Protein AF-A0A0F8YS61-F1 (afdb_monomer)

pLDDT: mean 87.72, std 13.16, range [40.72, 97.75]

Foldseek 3Di:
DDDDPDDPDDPPPQDDADDPVLVVLLVVLLVFLLSCQARFLLLLQVVPWDQDPVRDTDRDGQDPVLNVVRVVVVVDVDDDDDDDPPNCCCVSPVQSVVVSVVSNFDFPAEAFEEREDQAQVVQLVSQLVNVSSLVSTPQNSVKDAPCPPRSSWGWIFGDRPVDDTYTYIYHGGYPVVVVVVDDGD

Organism: NCBI:txid412755

Radius of gyration: 18.71 Å; Cα contacts (8 Å, |Δi|>4): 274; chains: 1; bounding box: 42×65×48 Å

Mean predicted aligned error: 6.89 Å

InterPro domains:
  IPR027417 P-loop containing nucleoside triphosphate hydrolase [G3DSA:3.40.50.300] (2-184)

Nearest PDB structures (foldseek):
  1wrb-assembly3_A  TM=5.907E-01  e=2.339E+00  Dugesia japonica
  5dtu-assembly1_A  TM=4.808E-01  e=2.339E+00  Thermochaetoides thermophila DSM 1495
  6n8t-assembly1_D  TM=5.259E-01  e=7.766E+00  Saccharomyces cerevisiae S288C
  5vy9-assembly1_D  TM=5.259E-01  e=7.766E+00  Saccharomyces cerevisiae S288C

Secondary structure (DSSP, 8-state):
-------------PPPPPPHHHHHHHHHHHH-HHHHHHHTGGGGGTT-EEE-TTS-EEE----HHHHHHHHHHHH-SS------TTS-HIIIIIIIHHHHHHHTPPTT-EEEEEEEESSHHHHHHHHHHHHHHHHH-GGGTT-EES-TT-TTEEEEEE--SSS--EEEEEEEEEGGGGGGT----

Sequence (185 aa):
MSSQTASSLSVEKKPAPFTAEEWLHLTLGKAYFWYFLDNVFVRSFDGERYRNNEGEWVPFEFSAVHREWALIAQVNPRFCIQASRSHLKTTVIGQGFPFWLMAGVKDGEYLDGLYLAYNGALAKERVADLKRYILGNSYCRFWKDLKPTAESIIDFLVDWGDGPVGRVVLKGAGIKAANRGRHPK

Structure (mmCIF, N/CA/C/O backbone):
data_AF-A0A0F8YS61-F1
#
_entry.id   AF-A0A0F8YS61-F1
#
loop_
_atom_site.group_PDB
_atom_site.id
_atom_site.type_symbol
_atom_site.label_atom_id
_atom_site.label_alt_id
_atom_site.label_comp_id
_atom_site.label_asym_id
_atom_site.label_entity_id
_atom_site.label_seq_id
_atom_site.pdbx_PDB_ins_code
_atom_site.Cartn_x
_atom_site.Cartn_y
_atom_site.Cartn_z
_atom_site.occupancy
_atom_site.B_iso_or_equiv
_atom_site.auth_seq_id
_atom_site.auth_comp_id
_atom_site.auth_asym_id
_atom_site.auth_atom_id
_atom_site.pdbx_PDB_model_num
ATOM 1 N N . MET A 1 1 ? -21.440 47.815 18.062 1.00 42.38 1 MET A N 1
ATOM 2 C CA . MET A 1 1 ? -22.021 47.320 16.798 1.00 42.38 1 MET A CA 1
ATOM 3 C C . MET A 1 1 ? -21.232 46.097 16.379 1.00 42.38 1 MET A C 1
ATOM 5 O O . MET A 1 1 ? -20.086 46.218 15.973 1.00 42.38 1 MET A O 1
ATOM 9 N N . SER A 1 2 ? -21.816 44.928 16.624 1.00 40.72 2 SER A N 1
ATOM 10 C CA . SER A 1 2 ? -21.240 43.615 16.346 1.00 40.72 2 SER A CA 1
ATOM 11 C C . SER A 1 2 ? -21.355 43.308 14.856 1.00 40.72 2 SER A C 1
ATOM 13 O O . SER A 1 2 ? -22.457 43.351 14.319 1.00 40.72 2 SER A O 1
ATOM 15 N N . SER A 1 3 ? -20.246 42.967 14.205 1.00 42.03 3 SER A N 1
ATOM 16 C CA . SER A 1 3 ? -20.254 42.343 12.882 1.00 42.03 3 SER A CA 1
ATOM 17 C C . SER A 1 3 ? -19.721 40.928 13.040 1.00 42.03 3 SER A C 1
ATOM 19 O O . SER A 1 3 ? -18.520 40.717 13.185 1.00 42.03 3 SER A O 1
ATOM 21 N N . GLN A 1 4 ? -20.646 39.972 13.077 1.00 43.75 4 GLN A N 1
ATOM 22 C CA . GLN A 1 4 ? -20.365 38.547 12.985 1.00 43.75 4 GLN A CA 1
ATOM 23 C C . GLN A 1 4 ? -19.903 38.236 11.559 1.00 43.75 4 GLN A C 1
ATOM 25 O O . GLN A 1 4 ? -20.688 38.305 10.617 1.00 43.75 4 GLN A O 1
ATOM 30 N N . THR A 1 5 ? -18.636 37.874 11.393 1.00 44.22 5 THR A N 1
ATOM 31 C CA . THR A 1 5 ? -18.159 37.213 10.177 1.00 44.22 5 THR A CA 1
ATOM 32 C C . THR A 1 5 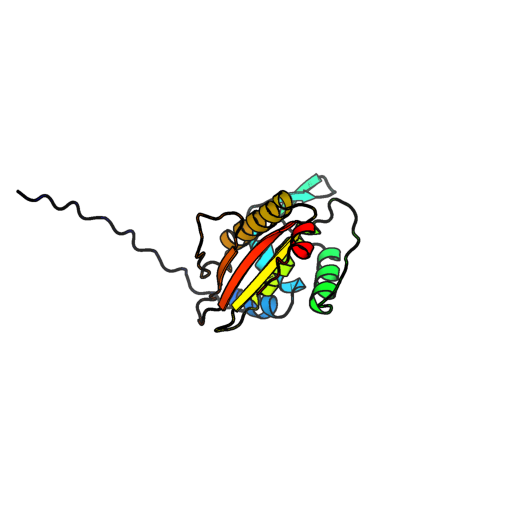? -18.531 35.740 10.292 1.00 44.22 5 THR A C 1
ATOM 34 O O . THR A 1 5 ? -17.895 34.975 11.018 1.00 44.22 5 THR A O 1
ATOM 37 N N . ALA A 1 6 ? -19.618 35.353 9.627 1.00 45.19 6 ALA A N 1
ATOM 38 C CA . ALA A 1 6 ? -20.018 33.962 9.498 1.00 45.19 6 ALA A CA 1
ATOM 39 C C . ALA A 1 6 ? -18.911 33.181 8.770 1.00 45.19 6 ALA A C 1
ATOM 41 O O . ALA A 1 6 ? -18.604 33.436 7.607 1.00 45.19 6 ALA A O 1
ATOM 42 N N . SER A 1 7 ? -18.294 32.248 9.492 1.00 44.62 7 SER A N 1
ATOM 43 C CA . SER A 1 7 ? -17.360 31.264 8.959 1.00 44.62 7 SER A CA 1
ATOM 44 C C . SER A 1 7 ? -18.117 30.337 8.006 1.00 44.62 7 SER A C 1
ATOM 46 O O . SER A 1 7 ? -19.017 29.607 8.419 1.00 44.62 7 SER A O 1
ATOM 48 N N . SER A 1 8 ? -17.778 30.383 6.718 1.00 43.72 8 SER A N 1
ATOM 49 C CA . SER A 1 8 ? -18.251 29.422 5.726 1.00 43.72 8 SER A CA 1
ATOM 50 C C . SER A 1 8 ? -17.586 28.071 5.991 1.00 43.72 8 SER A C 1
ATOM 52 O O . SER A 1 8 ? -16.507 27.783 5.475 1.00 43.72 8 SER A O 1
ATOM 54 N N . LEU A 1 9 ? -18.222 27.251 6.825 1.00 45.06 9 LEU A N 1
ATOM 55 C CA . LEU A 1 9 ? -17.927 25.827 6.933 1.00 45.06 9 LEU A CA 1
ATOM 56 C C . LEU A 1 9 ? -18.212 25.185 5.571 1.00 45.06 9 LEU A C 1
ATOM 58 O O . LEU A 1 9 ? -19.365 25.006 5.181 1.00 45.06 9 LEU A O 1
ATOM 62 N N . SER A 1 10 ? -17.153 24.872 4.826 1.00 45.69 10 SER A N 1
ATOM 63 C CA . SER A 1 10 ? -17.231 24.010 3.652 1.00 45.69 10 SER A CA 1
ATOM 64 C C . SER A 1 10 ? -17.832 22.677 4.089 1.00 45.69 10 SER A C 1
ATOM 66 O O . SER A 1 10 ? -17.220 21.952 4.872 1.00 45.69 10 SER A O 1
ATOM 68 N N . VAL A 1 11 ? -19.042 22.373 3.623 1.00 48.88 11 VAL A N 1
ATOM 69 C CA . VAL A 1 11 ? -19.676 21.073 3.844 1.00 48.88 11 VAL A CA 1
ATOM 70 C C . VAL A 1 11 ? -18.779 20.022 3.196 1.00 48.88 11 VAL A C 1
ATOM 72 O O . VAL A 1 11 ? -18.696 19.939 1.971 1.00 48.88 11 VAL A O 1
ATOM 75 N N . GLU A 1 12 ? -18.059 19.266 4.020 1.00 56.44 12 GLU A N 1
ATOM 76 C CA . GLU A 1 12 ? -17.203 18.171 3.579 1.00 56.44 12 GLU A CA 1
ATOM 77 C C . GLU A 1 12 ? -18.105 17.123 2.911 1.00 56.44 12 GLU A C 1
ATOM 79 O O . GLU A 1 12 ? -18.910 16.443 3.556 1.00 56.44 12 GLU A O 1
ATOM 84 N N . LYS A 1 13 ? -18.072 17.079 1.576 1.00 71.69 13 LYS A N 1
ATOM 85 C CA . LYS A 1 13 ? -18.921 16.191 0.783 1.00 71.69 13 LYS A CA 1
ATOM 86 C C . LYS A 1 13 ? -18.471 14.760 1.058 1.00 71.69 13 LYS A C 1
ATOM 88 O O . LYS A 1 13 ? -17.375 14.378 0.658 1.00 71.69 13 LYS A O 1
ATOM 93 N N . LYS A 1 14 ? -19.310 13.981 1.750 1.00 80.12 14 LYS A N 1
ATOM 94 C CA . LYS A 1 14 ? -19.030 12.564 2.013 1.00 80.12 14 LYS A CA 1
ATOM 95 C C . LYS A 1 14 ? -18.693 11.839 0.698 1.00 80.12 14 LYS A C 1
ATOM 97 O O . LYS A 1 14 ? -19.355 12.117 -0.310 1.00 80.12 14 LYS A O 1
ATOM 102 N N . PRO A 1 15 ? -17.702 10.928 0.692 1.00 87.50 15 PRO A N 1
ATOM 103 C CA . PRO A 1 15 ? -17.361 10.164 -0.501 1.00 87.50 15 PRO A CA 1
ATOM 104 C C . PRO A 1 15 ? -18.568 9.368 -1.007 1.00 87.50 15 PRO A C 1
ATOM 106 O O . PRO A 1 15 ? -19.413 8.933 -0.220 1.00 87.50 15 PRO A O 1
ATOM 109 N N . ALA A 1 16 ? -18.651 9.169 -2.323 1.00 90.94 16 ALA A N 1
ATOM 110 C CA . ALA A 1 16 ? -19.687 8.323 -2.903 1.00 90.94 16 ALA A CA 1
ATOM 111 C C . ALA A 1 16 ? -19.496 6.857 -2.453 1.00 90.94 16 ALA A C 1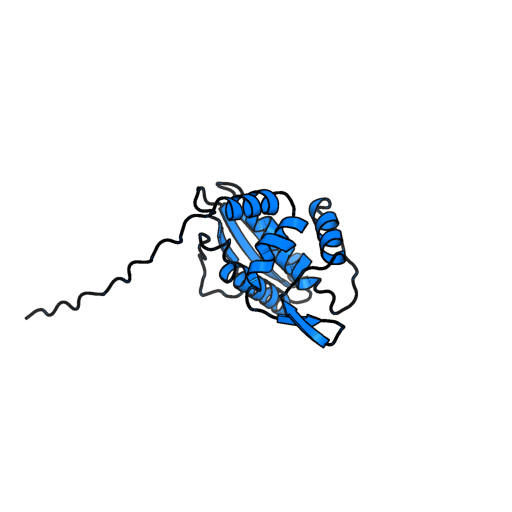
ATOM 113 O O . ALA A 1 16 ? -18.347 6.395 -2.402 1.00 90.94 16 ALA A O 1
ATOM 114 N N . PRO A 1 17 ? -20.585 6.118 -2.160 1.00 92.12 17 PRO A N 1
ATOM 115 C CA . PRO A 1 17 ? -20.523 4.684 -1.873 1.00 92.12 17 PRO A CA 1
ATOM 116 C C . PRO A 1 17 ? -19.797 3.896 -2.968 1.00 92.12 17 PRO A C 1
ATOM 118 O O . PRO A 1 17 ? -19.713 4.352 -4.110 1.00 92.12 17 PRO A O 1
ATOM 121 N N . PHE A 1 18 ? -19.273 2.717 -2.630 1.00 94.12 18 PHE A N 1
ATOM 122 C CA . PHE A 1 18 ? -18.713 1.803 -3.627 1.00 94.12 18 PHE A CA 1
ATOM 123 C C . PHE A 1 18 ? -19.795 1.230 -4.545 1.00 94.12 18 PHE A C 1
ATOM 125 O O . PHE A 1 18 ? -20.884 0.866 -4.092 1.00 94.12 18 PHE A O 1
ATOM 132 N N . THR A 1 19 ? -19.491 1.143 -5.840 1.00 95.75 19 THR A N 1
ATOM 133 C CA . THR A 1 19 ? -20.297 0.392 -6.808 1.00 95.75 19 THR A CA 1
ATOM 134 C C . THR A 1 19 ? -20.168 -1.114 -6.557 1.00 95.75 19 THR A C 1
ATOM 136 O O . THR A 1 19 ? -19.279 -1.571 -5.839 1.00 95.75 19 THR A O 1
ATOM 139 N N . ALA A 1 20 ? -21.045 -1.918 -7.165 1.00 95.62 20 ALA A N 1
ATOM 140 C CA . ALA A 1 20 ? -20.956 -3.378 -7.069 1.00 95.62 20 ALA A CA 1
ATOM 141 C C . ALA A 1 20 ? -19.635 -3.930 -7.643 1.00 95.62 20 ALA A C 1
ATOM 143 O O . ALA A 1 20 ? -19.070 -4.877 -7.100 1.00 95.62 20 ALA A O 1
ATOM 144 N N . GLU A 1 21 ? -19.132 -3.320 -8.717 1.00 95.94 21 GLU A N 1
ATOM 145 C CA . GLU A 1 21 ? -17.843 -3.671 -9.319 1.00 95.94 21 GLU A CA 1
ATOM 146 C C . GLU A 1 21 ? -16.680 -3.316 -8.387 1.00 95.94 21 GLU A C 1
ATOM 148 O O . GLU A 1 21 ? -15.802 -4.142 -8.142 1.00 95.94 21 GLU A O 1
ATOM 153 N N . GLU A 1 22 ? -16.706 -2.125 -7.784 1.00 96.12 22 GLU A N 1
ATOM 154 C CA . GLU A 1 22 ? -15.691 -1.732 -6.807 1.00 96.12 22 GLU A CA 1
ATOM 155 C C . GLU A 1 22 ? -15.686 -2.679 -5.600 1.00 96.12 22 GLU A C 1
ATOM 157 O O . GLU A 1 22 ? -14.621 -3.115 -5.165 1.00 96.12 22 GLU A O 1
ATOM 162 N N . TRP A 1 23 ? -16.863 -3.069 -5.104 1.00 94.88 23 TRP A N 1
ATOM 163 C CA . TRP A 1 23 ? -16.980 -4.062 -4.037 1.00 94.88 23 TRP A CA 1
ATOM 164 C C . TRP A 1 23 ? -16.370 -5.409 -4.417 1.00 94.88 23 TRP A C 1
ATOM 166 O O . TRP A 1 23 ? -15.624 -5.977 -3.621 1.00 94.88 23 TRP A O 1
ATOM 176 N N . LEU A 1 24 ? -16.620 -5.900 -5.634 1.00 95.69 24 LEU A N 1
ATOM 177 C CA . LEU A 1 24 ? -15.995 -7.127 -6.126 1.00 95.69 24 LEU A CA 1
ATOM 178 C C . LEU A 1 24 ? -14.465 -7.023 -6.083 1.00 95.69 24 LEU A C 1
ATOM 180 O O . LEU A 1 24 ? -13.795 -7.942 -5.602 1.00 95.69 24 LEU A O 1
ATOM 184 N N . HIS A 1 25 ? -13.910 -5.896 -6.540 1.00 96.50 25 HIS A N 1
ATOM 185 C CA . HIS A 1 25 ? -12.467 -5.688 -6.517 1.00 96.50 25 HIS A CA 1
ATOM 186 C C . HIS A 1 25 ? -11.897 -5.619 -5.104 1.00 96.50 2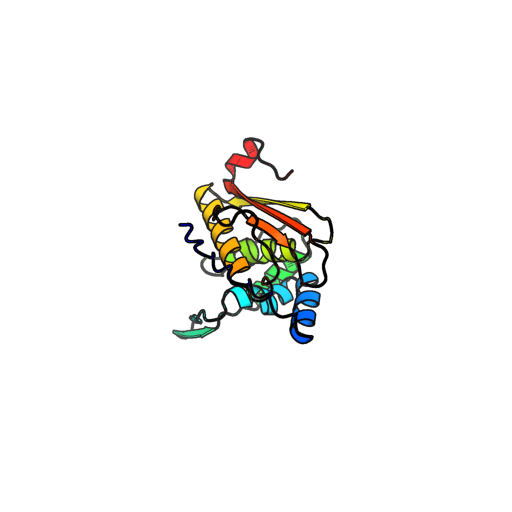5 HIS A C 1
ATOM 188 O O . HIS A 1 25 ? -10.838 -6.193 -4.853 1.00 96.50 25 HIS A O 1
ATOM 194 N N . LEU A 1 26 ? -12.599 -4.971 -4.175 1.00 93.50 26 LEU A N 1
ATOM 195 C CA . LEU A 1 26 ? -12.201 -4.909 -2.773 1.00 93.50 26 LEU A CA 1
ATOM 196 C C . LEU A 1 26 ? -12.229 -6.284 -2.111 1.00 93.50 26 LEU A C 1
ATOM 198 O O . LEU A 1 26 ? -11.269 -6.658 -1.439 1.00 93.50 26 LEU A O 1
ATOM 202 N N . THR A 1 27 ? -13.293 -7.058 -2.313 1.00 93.62 27 THR A N 1
ATOM 203 C CA . THR A 1 27 ? -13.431 -8.395 -1.728 1.00 93.62 27 THR A CA 1
ATOM 204 C C . THR A 1 27 ? -12.345 -9.338 -2.242 1.00 93.62 27 THR A C 1
ATOM 206 O O . THR A 1 27 ? -11.655 -9.974 -1.444 1.00 93.62 27 THR A O 1
ATOM 209 N N . LEU A 1 28 ? -12.140 -9.398 -3.561 1.00 96.75 28 LEU A N 1
ATOM 210 C CA . LEU A 1 28 ? -11.100 -10.244 -4.150 1.00 96.75 28 LEU A CA 1
ATOM 211 C C . LEU A 1 28 ? -9.693 -9.729 -3.838 1.00 96.75 28 LEU A C 1
ATOM 213 O O . LEU A 1 28 ? -8.810 -10.527 -3.532 1.00 96.75 28 LEU A O 1
ATOM 217 N N . GLY A 1 29 ? -9.484 -8.412 -3.848 1.00 96.25 29 GLY A N 1
ATOM 218 C CA . GLY A 1 29 ? -8.208 -7.790 -3.507 1.00 96.25 29 GLY A CA 1
ATOM 219 C C . GLY A 1 29 ? -7.791 -8.079 -2.066 1.00 96.25 29 GLY A C 1
ATOM 220 O O . GLY A 1 29 ? -6.641 -8.419 -1.817 1.00 96.25 29 GLY A O 1
ATOM 221 N N . LYS A 1 30 ? -8.720 -8.051 -1.107 1.00 93.31 30 LYS A N 1
ATOM 222 C CA . LYS A 1 30 ? -8.428 -8.441 0.284 1.00 93.31 30 LYS A CA 1
ATOM 223 C C . LYS A 1 30 ? -8.023 -9.915 0.411 1.00 93.31 30 LYS A C 1
ATOM 225 O O . LYS A 1 30 ? -7.192 -10.241 1.251 1.00 93.31 30 LYS A O 1
ATOM 230 N N . ALA A 1 31 ? -8.572 -10.800 -0.423 1.00 94.62 31 ALA A N 1
ATOM 231 C CA . ALA A 1 31 ? -8.277 -12.235 -0.382 1.00 94.62 31 ALA A CA 1
ATOM 232 C C . ALA A 1 31 ? -6.997 -12.630 -1.145 1.00 94.62 31 ALA A C 1
ATOM 234 O O . ALA A 1 31 ? -6.300 -13.569 -0.751 1.00 94.62 31 ALA A O 1
ATOM 235 N N . TYR A 1 32 ? -6.685 -11.931 -2.237 1.00 97.12 32 TYR A N 1
ATOM 236 C CA . TYR A 1 32 ? -5.623 -12.306 -3.166 1.00 97.12 32 TYR A CA 1
ATOM 237 C C . TYR A 1 32 ? -4.710 -11.125 -3.480 1.00 97.12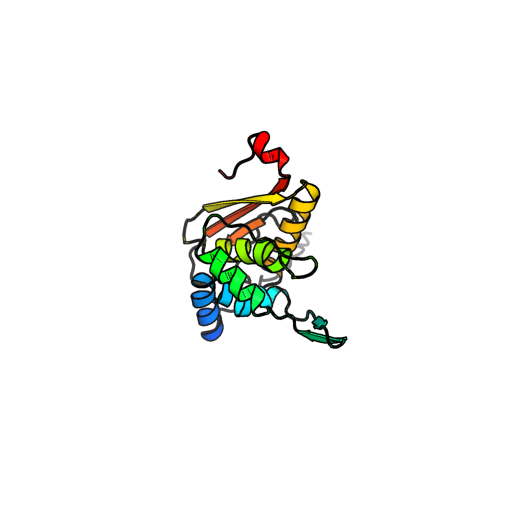 32 TYR A C 1
ATOM 239 O O . TYR A 1 32 ? -5.110 -10.165 -4.138 1.00 97.12 32 TYR A O 1
ATOM 247 N N . PHE A 1 33 ? -3.446 -11.228 -3.078 1.00 97.19 33 PHE A N 1
ATOM 248 C CA . PHE A 1 33 ? -2.479 -10.151 -3.240 1.00 97.19 33 PHE A CA 1
ATOM 249 C C . PHE A 1 33 ? -2.204 -9.828 -4.715 1.00 97.19 33 PHE A C 1
ATOM 251 O O . PHE A 1 33 ? -2.154 -8.662 -5.095 1.00 97.19 33 PHE A O 1
ATOM 258 N N . TRP A 1 34 ? -2.096 -10.836 -5.584 1.00 96.69 34 TRP A N 1
ATOM 259 C CA . TRP A 1 34 ? -1.920 -10.597 -7.023 1.00 96.69 34 TRP A CA 1
ATOM 260 C C . TRP A 1 34 ? -3.107 -9.822 -7.621 1.00 96.69 34 TRP A C 1
ATOM 262 O O . TRP A 1 34 ? -2.912 -8.918 -8.427 1.00 96.69 34 TRP A O 1
ATOM 272 N N . TYR A 1 35 ? -4.332 -10.129 -7.178 1.00 97.44 35 TYR A N 1
ATOM 273 C CA . TYR A 1 35 ? -5.540 -9.452 -7.642 1.00 97.44 35 TYR A CA 1
ATOM 274 C C . TYR A 1 35 ? -5.587 -8.014 -7.124 1.00 97.44 35 TYR A C 1
ATOM 276 O O . TYR A 1 35 ? -5.963 -7.099 -7.858 1.00 97.44 35 TYR A O 1
ATOM 284 N N . PHE A 1 36 ? -5.171 -7.809 -5.870 1.00 97.75 36 PHE A N 1
ATOM 285 C CA . PHE A 1 36 ? -5.017 -6.486 -5.277 1.00 97.75 36 PHE A CA 1
ATOM 286 C C . PHE A 1 36 ? -4.066 -5.616 -6.091 1.00 97.75 36 PHE A C 1
ATOM 288 O O . PHE A 1 36 ? -4.412 -4.472 -6.369 1.00 97.75 36 PHE A O 1
ATOM 295 N N . LEU A 1 37 ? -2.909 -6.143 -6.505 1.00 97.12 37 LEU A N 1
ATOM 296 C CA . LEU A 1 37 ? -1.973 -5.404 -7.352 1.00 97.12 37 LEU A CA 1
ATOM 297 C C . LEU A 1 37 ? -2.654 -4.934 -8.642 1.00 97.12 37 LEU A C 1
ATOM 299 O O . LEU A 1 37 ? -2.667 -3.738 -8.922 1.00 97.12 37 LEU A O 1
ATOM 303 N N . ASP A 1 38 ? -3.282 -5.860 -9.363 1.00 95.75 38 ASP A N 1
ATOM 304 C CA . ASP A 1 38 ? -3.820 -5.613 -10.703 1.00 95.75 38 ASP A CA 1
ATOM 305 C C . ASP A 1 38 ? -5.085 -4.748 -10.731 1.00 95.75 38 ASP A C 1
ATOM 307 O O . ASP A 1 38 ? -5.379 -4.145 -11.757 1.00 95.75 38 ASP A O 1
ATOM 311 N N . ASN A 1 39 ? -5.852 -4.692 -9.638 1.00 96.31 39 ASN A N 1
ATOM 312 C CA . ASN A 1 39 ? -7.171 -4.049 -9.647 1.00 96.31 39 ASN A CA 1
ATOM 313 C C . ASN A 1 39 ? -7.319 -2.912 -8.640 1.00 96.31 39 ASN A C 1
ATOM 315 O O . ASN A 1 39 ? -8.070 -1.974 -8.903 1.00 96.31 39 ASN A O 1
ATOM 319 N N . VAL A 1 40 ? -6.628 -2.993 -7.500 1.00 96.62 40 VAL A N 1
ATOM 320 C CA . VAL A 1 40 ? -6.749 -2.024 -6.404 1.00 96.62 40 VAL A CA 1
ATOM 321 C C . VAL A 1 40 ? -5.518 -1.131 -6.363 1.00 96.62 40 VAL A C 1
ATOM 323 O O . VAL A 1 40 ? -5.634 0.071 -6.577 1.00 96.62 40 VAL A O 1
ATOM 326 N N . PHE A 1 41 ? -4.325 -1.689 -6.153 1.00 97.06 41 PHE A N 1
ATOM 327 C CA . PHE A 1 41 ? -3.095 -0.908 -6.017 1.00 97.06 41 PHE A CA 1
ATOM 328 C C . PHE A 1 41 ? -2.722 -0.160 -7.297 1.00 97.06 41 PHE A C 1
ATOM 330 O O . PHE A 1 41 ? -2.240 0.964 -7.210 1.00 97.06 41 PHE A O 1
ATOM 337 N N . VAL A 1 42 ? -3.000 -0.731 -8.475 1.00 95.56 42 VAL A N 1
ATOM 338 C CA . VAL A 1 42 ? -2.771 -0.052 -9.761 1.00 95.56 42 VAL A CA 1
ATOM 339 C C . VAL A 1 42 ? -3.462 1.318 -9.835 1.00 95.56 42 VAL A C 1
ATOM 341 O O . VAL A 1 42 ? -2.930 2.235 -10.451 1.00 95.56 42 VAL A O 1
ATOM 344 N N . ARG A 1 43 ? -4.589 1.508 -9.129 1.00 95.94 43 ARG A N 1
ATOM 345 C CA . ARG A 1 43 ? -5.314 2.791 -9.089 1.00 95.94 43 ARG A CA 1
ATOM 346 C C . ARG A 1 43 ? -4.548 3.909 -8.395 1.00 95.94 43 ARG A C 1
ATOM 348 O O . ARG A 1 43 ? -4.837 5.075 -8.625 1.00 95.94 43 ARG A O 1
ATOM 355 N N . SER A 1 44 ? -3.532 3.582 -7.596 1.00 96.00 44 SER A N 1
ATOM 356 C CA . SER A 1 44 ? -2.594 4.576 -7.060 1.00 96.00 44 SER A CA 1
ATOM 357 C C . SER A 1 44 ? -1.746 5.250 -8.147 1.00 96.00 44 SER A C 1
ATOM 359 O O . SER A 1 44 ? -1.088 6.243 -7.851 1.00 96.00 44 SER A O 1
ATOM 361 N N . PHE A 1 45 ? -1.754 4.711 -9.370 1.00 94.19 45 PHE A N 1
ATOM 362 C CA . PHE A 1 45 ? -1.010 5.191 -10.533 1.00 94.19 45 PHE A CA 1
ATOM 363 C C . PHE A 1 45 ? -1.951 5.652 -11.661 1.00 94.19 45 PHE A C 1
ATOM 365 O O . PHE A 1 45 ? -1.512 5.812 -12.800 1.00 94.19 45 PHE A O 1
ATOM 372 N N . ASP A 1 46 ? -3.248 5.847 -11.386 1.00 92.12 46 ASP A N 1
ATOM 373 C CA . ASP A 1 46 ? -4.201 6.324 -12.393 1.00 92.12 46 ASP A CA 1
ATOM 374 C C . ASP A 1 46 ? -3.730 7.676 -12.969 1.00 92.12 46 ASP A C 1
ATOM 376 O O . ASP A 1 46 ? -3.471 8.639 -12.248 1.00 92.12 46 ASP A O 1
ATOM 380 N N . GLY A 1 47 ? -3.603 7.744 -14.297 1.00 87.62 47 GLY A N 1
ATOM 381 C CA . GLY A 1 47 ? -3.070 8.913 -15.008 1.00 87.62 47 GLY A CA 1
ATOM 382 C C . GLY A 1 47 ? -1.543 8.937 -15.153 1.00 87.62 47 GLY A C 1
ATOM 383 O O . GLY A 1 47 ? -1.029 9.728 -15.947 1.00 87.62 47 GLY A O 1
ATOM 384 N N . GLU A 1 48 ? -0.813 8.051 -14.472 1.00 88.62 48 GLU A N 1
ATOM 385 C CA . GLU A 1 48 ? 0.615 7.850 -14.709 1.00 88.62 48 GLU A CA 1
ATOM 386 C C . GLU A 1 48 ? 0.849 6.972 -15.949 1.00 88.62 48 GLU A C 1
ATOM 388 O O . GLU A 1 48 ? 0.104 6.035 -16.253 1.00 88.62 48 GLU A O 1
ATOM 393 N N . ARG A 1 49 ? 1.913 7.283 -16.694 1.00 87.19 49 ARG A N 1
ATOM 394 C CA . ARG A 1 49 ? 2.372 6.505 -17.852 1.00 87.19 49 ARG A CA 1
ATOM 395 C C . ARG A 1 49 ? 3.856 6.225 -17.703 1.00 87.19 49 ARG A C 1
ATOM 397 O O . ARG A 1 49 ? 4.597 7.077 -17.212 1.00 87.19 49 ARG A O 1
ATOM 404 N N . TYR A 1 50 ? 4.306 5.077 -18.189 1.00 83.06 50 TYR A N 1
ATOM 405 C CA . TYR A 1 50 ? 5.728 4.765 -18.292 1.00 83.06 50 TYR A CA 1
ATOM 406 C C . TYR A 1 50 ? 6.110 4.391 -19.712 1.00 83.06 50 TYR A C 1
ATOM 408 O O . TYR A 1 50 ? 5.273 4.039 -20.539 1.00 83.06 50 TYR A O 1
ATOM 416 N N . ARG A 1 51 ? 7.412 4.455 -19.976 1.00 82.56 51 ARG A N 1
ATOM 417 C CA . ARG A 1 51 ? 7.983 4.017 -21.238 1.00 82.56 51 ARG A CA 1
ATOM 418 C C . ARG A 1 51 ? 8.253 2.515 -21.184 1.00 82.56 51 ARG A C 1
ATOM 420 O O . ARG A 1 51 ? 9.032 2.078 -20.338 1.00 82.56 51 ARG A O 1
ATOM 427 N N . ASN A 1 52 ? 7.599 1.739 -22.042 1.00 80.81 52 ASN A N 1
ATOM 428 C CA . ASN A 1 52 ? 7.836 0.300 -22.152 1.00 80.81 52 ASN A CA 1
ATOM 429 C C . ASN A 1 52 ? 9.168 0.007 -22.884 1.00 80.81 52 ASN A C 1
ATOM 431 O O . ASN A 1 52 ? 9.883 0.918 -23.314 1.00 80.81 52 ASN A O 1
ATOM 435 N N . ASN A 1 53 ? 9.500 -1.278 -23.041 1.00 76.62 53 ASN A N 1
ATOM 436 C CA . ASN A 1 53 ? 10.720 -1.719 -23.734 1.00 76.62 53 ASN A CA 1
ATOM 437 C C . ASN A 1 53 ? 10.730 -1.375 -25.236 1.00 76.62 53 ASN A C 1
ATOM 439 O O . ASN A 1 53 ? 11.798 -1.317 -25.838 1.00 76.62 53 ASN A O 1
ATOM 443 N N . GLU A 1 54 ? 9.561 -1.125 -25.823 1.00 84.12 54 GLU A N 1
ATOM 444 C CA . GLU A 1 54 ? 9.379 -0.715 -27.223 1.00 84.12 54 GLU A CA 1
ATOM 445 C C . GLU A 1 54 ? 9.474 0.812 -27.387 1.00 84.12 54 GLU A C 1
ATOM 447 O O . GLU A 1 54 ? 9.461 1.344 -28.494 1.00 84.12 54 GLU A O 1
ATOM 452 N N . GLY A 1 55 ? 9.642 1.540 -26.278 1.00 86.00 55 GLY A N 1
ATOM 453 C CA . GLY A 1 55 ? 9.774 2.987 -26.264 1.00 86.00 55 GLY A CA 1
ATOM 454 C C . GLY A 1 55 ? 8.443 3.741 -26.243 1.00 86.00 55 GLY A C 1
ATOM 455 O O . GLY A 1 55 ? 8.481 4.975 -26.260 1.00 86.00 55 GLY A O 1
ATOM 456 N N . GLU A 1 56 ? 7.313 3.039 -26.168 1.00 88.94 56 GLU A N 1
ATOM 457 C CA . GLU A 1 56 ? 5.961 3.590 -26.134 1.00 88.94 56 GLU A CA 1
ATOM 458 C C . GLU A 1 56 ? 5.545 3.986 -24.715 1.00 88.94 56 GLU A C 1
ATOM 460 O O . GLU A 1 56 ? 5.908 3.338 -23.732 1.00 88.94 56 GLU A O 1
ATOM 465 N N . TRP A 1 57 ? 4.758 5.059 -24.603 1.00 88.38 57 TRP A N 1
ATOM 466 C CA . TRP A 1 57 ? 4.161 5.466 -23.334 1.00 88.38 57 TRP A CA 1
ATOM 467 C C . TRP A 1 57 ? 2.873 4.691 -23.097 1.00 88.38 57 TRP A C 1
ATOM 469 O O . TRP A 1 57 ? 1.854 4.981 -23.723 1.00 88.38 57 TRP A O 1
ATOM 479 N N . VAL A 1 58 ? 2.882 3.763 -22.155 1.00 86.44 58 VAL A N 1
ATOM 480 C CA . VAL A 1 58 ? 1.715 2.944 -21.814 1.00 86.44 58 VAL A CA 1
ATOM 481 C C . VAL A 1 58 ? 1.247 3.241 -20.385 1.00 86.44 58 VAL A C 1
ATOM 483 O O . VAL A 1 58 ? 2.028 3.788 -19.595 1.00 86.44 58 VAL A O 1
ATOM 486 N N . PRO A 1 59 ? -0.030 2.976 -20.054 1.00 88.12 59 PRO A N 1
ATOM 487 C CA . PRO A 1 59 ? -0.514 3.051 -18.678 1.00 88.12 59 PRO A CA 1
ATOM 488 C C . PRO A 1 59 ? 0.285 2.143 -17.747 1.00 88.12 59 PRO A C 1
ATOM 490 O O . PRO A 1 59 ? 0.897 1.171 -18.194 1.00 88.12 59 PRO A O 1
ATOM 493 N N . PHE A 1 60 ? 0.263 2.450 -16.450 1.00 86.31 60 PHE A N 1
ATOM 494 C CA . PHE A 1 60 ? 0.961 1.619 -15.486 1.00 86.31 60 PHE A CA 1
ATOM 495 C C . PHE A 1 60 ? 0.330 0.221 -15.371 1.00 86.31 60 PHE A C 1
ATOM 497 O O . PHE A 1 60 ? -0.843 0.115 -15.022 1.00 86.31 60 PHE A O 1
ATOM 504 N N . GLU A 1 61 ? 1.099 -0.849 -15.599 1.00 87.75 61 GLU A N 1
ATOM 505 C CA . GLU A 1 61 ? 0.635 -2.228 -15.424 1.00 87.75 61 GLU A CA 1
ATOM 506 C C . GLU A 1 61 ? 1.649 -3.108 -14.672 1.00 87.75 61 GLU A C 1
ATOM 508 O O . GLU A 1 61 ? 2.869 -2.918 -14.732 1.00 87.75 61 GLU A O 1
ATOM 513 N N . PHE A 1 62 ? 1.140 -4.108 -13.951 1.00 90.19 62 PHE A N 1
ATOM 514 C CA . PHE A 1 62 ? 1.978 -5.140 -13.352 1.00 90.19 62 PHE A CA 1
ATOM 515 C C . PHE A 1 62 ? 2.138 -6.320 -14.322 1.00 90.19 62 PHE A C 1
ATOM 517 O O . PHE A 1 62 ? 1.181 -6.804 -14.918 1.00 90.19 62 PHE A O 1
ATOM 524 N N . SER A 1 63 ? 3.371 -6.805 -14.470 1.00 89.88 63 SER A N 1
ATOM 525 C CA . SER A 1 63 ? 3.708 -7.934 -15.335 1.00 89.88 63 SER A CA 1
ATOM 526 C C . SER A 1 63 ? 3.521 -9.292 -14.642 1.00 89.88 63 SER A C 1
ATOM 528 O O . SER A 1 63 ? 3.328 -9.383 -13.426 1.00 89.88 63 SER A O 1
ATOM 530 N N . ALA A 1 64 ? 3.659 -10.377 -15.412 1.00 91.31 64 ALA A N 1
ATOM 531 C CA . ALA A 1 64 ? 3.553 -11.748 -14.909 1.00 91.31 64 ALA A CA 1
ATOM 532 C C . ALA A 1 64 ? 4.516 -12.054 -13.744 1.00 91.31 64 ALA A C 1
ATOM 534 O O . ALA A 1 64 ? 4.109 -12.684 -12.770 1.00 91.31 64 ALA A O 1
ATOM 535 N N . VAL A 1 65 ? 5.754 -11.542 -13.778 1.00 91.31 65 VAL A N 1
ATOM 536 C CA . VAL A 1 65 ? 6.719 -11.764 -12.684 1.00 91.31 65 VAL A CA 1
ATOM 537 C C . VAL A 1 65 ? 6.261 -11.121 -11.370 1.00 91.31 65 VAL A C 1
ATOM 539 O O . VAL A 1 65 ? 6.490 -11.668 -10.293 1.00 91.31 65 VAL A O 1
ATOM 542 N N . HIS A 1 66 ? 5.546 -9.992 -11.427 1.00 94.31 66 HIS A N 1
ATOM 543 C CA . HIS A 1 66 ? 4.991 -9.370 -10.224 1.00 94.31 66 HIS A CA 1
ATOM 544 C C . HIS A 1 66 ? 3.875 -10.225 -9.613 1.00 94.31 66 HIS A C 1
ATOM 546 O O . HIS A 1 66 ? 3.778 -10.311 -8.388 1.00 94.31 66 HIS A O 1
ATOM 552 N N . ARG A 1 67 ? 3.074 -10.905 -10.447 1.00 94.62 67 ARG A N 1
ATOM 553 C CA . ARG A 1 67 ? 2.053 -11.858 -9.984 1.00 94.62 67 ARG A CA 1
ATOM 554 C C . ARG A 1 67 ? 2.683 -13.062 -9.293 1.00 94.62 67 ARG A C 1
ATOM 556 O O . ARG A 1 67 ? 2.221 -13.452 -8.226 1.00 94.62 67 ARG A O 1
ATOM 563 N N . GLU A 1 68 ? 3.764 -13.610 -9.845 1.00 93.62 68 GLU A N 1
ATOM 564 C CA . GLU A 1 68 ? 4.506 -14.706 -9.208 1.00 93.62 68 GLU A CA 1
ATOM 565 C C . GLU A 1 68 ? 5.046 -14.299 -7.834 1.00 93.62 68 GLU A C 1
ATOM 567 O O . GLU A 1 68 ? 4.865 -15.016 -6.849 1.00 93.62 68 GLU A O 1
ATOM 572 N N . TRP A 1 69 ? 5.645 -13.110 -7.730 1.00 94.94 69 TRP A N 1
ATOM 573 C CA . TRP A 1 69 ? 6.107 -12.583 -6.445 1.00 94.94 69 TRP A CA 1
ATOM 574 C C . TRP A 1 69 ? 4.967 -12.388 -5.450 1.00 94.94 69 TRP A C 1
ATOM 576 O O . TRP A 1 69 ? 5.141 -12.680 -4.267 1.00 94.94 69 TRP A O 1
ATOM 586 N N . ALA A 1 70 ? 3.807 -11.925 -5.916 1.00 95.75 70 ALA A N 1
ATOM 587 C CA . ALA A 1 70 ? 2.634 -11.756 -5.074 1.00 95.75 70 ALA A CA 1
ATOM 588 C C . ALA A 1 70 ? 2.120 -13.095 -4.529 1.00 95.75 70 ALA A C 1
ATOM 590 O O . ALA A 1 70 ? 1.830 -13.200 -3.339 1.00 95.75 70 ALA A O 1
ATOM 591 N N . LEU A 1 71 ? 2.079 -14.136 -5.366 1.00 94.94 71 LEU A N 1
ATOM 592 C CA . LEU A 1 71 ? 1.716 -15.490 -4.942 1.00 94.94 71 LEU A CA 1
ATOM 593 C C . LEU A 1 71 ? 2.693 -16.030 -3.890 1.00 94.94 71 LEU A C 1
ATOM 595 O O . LEU A 1 71 ? 2.259 -16.548 -2.861 1.00 94.94 71 LEU A O 1
ATOM 599 N N . ILE A 1 72 ? 4.002 -15.853 -4.103 1.00 94.81 72 ILE A N 1
ATOM 600 C CA . ILE A 1 72 ? 5.033 -16.270 -3.142 1.00 94.81 72 ILE A CA 1
ATOM 601 C C . ILE A 1 72 ? 4.870 -15.522 -1.814 1.00 94.81 72 ILE A C 1
ATOM 603 O O . ILE A 1 72 ? 4.865 -16.158 -0.760 1.00 94.81 72 ILE A O 1
ATOM 607 N N . ALA A 1 73 ? 4.725 -14.195 -1.847 1.00 94.50 73 ALA A N 1
ATOM 608 C CA . ALA A 1 73 ? 4.607 -13.365 -0.649 1.00 94.50 73 ALA A CA 1
ATOM 609 C C . ALA A 1 73 ? 3.326 -13.657 0.149 1.00 94.50 73 ALA A C 1
ATOM 611 O O . ALA A 1 73 ? 3.350 -13.643 1.376 1.00 94.50 73 ALA A O 1
ATOM 612 N N . GLN A 1 74 ? 2.218 -13.958 -0.535 1.00 94.94 74 GLN A N 1
ATOM 613 C CA . GLN A 1 74 ? 0.941 -14.270 0.105 1.00 94.94 74 GLN A CA 1
ATOM 614 C C . GLN A 1 74 ? 0.994 -15.570 0.918 1.00 94.94 74 GLN A C 1
ATOM 616 O O . GLN A 1 74 ? 0.432 -15.627 2.010 1.00 94.94 74 GLN A O 1
ATOM 621 N N . VAL A 1 75 ? 1.643 -16.618 0.401 1.00 94.06 75 VAL A N 1
ATOM 622 C CA . VAL A 1 75 ? 1.659 -17.937 1.065 1.00 94.06 75 VAL A CA 1
ATOM 623 C C . VAL A 1 75 ? 2.826 -18.112 2.039 1.00 94.06 75 VAL A C 1
ATOM 625 O O . VAL A 1 75 ? 2.798 -19.019 2.868 1.00 94.06 75 VAL A O 1
ATOM 628 N N . ASN A 1 76 ? 3.845 -17.247 1.974 1.00 93.06 76 ASN A N 1
ATOM 629 C CA . ASN A 1 76 ? 5.036 -17.334 2.815 1.00 93.06 76 ASN A CA 1
ATOM 630 C C . ASN A 1 76 ? 5.150 -16.109 3.737 1.00 93.06 76 ASN A C 1
ATOM 632 O O . ASN A 1 76 ? 5.578 -15.050 3.285 1.00 93.06 76 ASN A O 1
ATOM 636 N N . PRO A 1 77 ? 4.899 -16.233 5.055 1.00 83.12 77 PRO A N 1
ATOM 637 C CA . PRO A 1 77 ? 5.041 -15.110 5.992 1.00 83.12 77 PRO A CA 1
ATOM 638 C C . PRO A 1 77 ? 6.500 -14.656 6.178 1.00 83.12 77 PRO A C 1
ATOM 640 O O . PRO A 1 77 ? 6.766 -13.591 6.732 1.00 83.12 77 PRO A O 1
ATOM 643 N N . ARG A 1 78 ? 7.464 -15.476 5.743 1.00 90.12 78 ARG A N 1
ATOM 644 C CA . ARG A 1 78 ? 8.898 -15.177 5.740 1.00 90.12 78 ARG A CA 1
ATOM 645 C C . ARG A 1 78 ? 9.455 -15.556 4.379 1.00 90.12 78 ARG A C 1
ATOM 647 O O . ARG A 1 78 ? 9.587 -16.738 4.079 1.00 90.12 78 ARG A O 1
ATOM 654 N N . PHE A 1 79 ? 9.782 -14.562 3.568 1.00 91.88 79 PHE A N 1
ATOM 655 C CA . PHE A 1 79 ? 10.298 -14.780 2.224 1.00 91.88 79 PHE A CA 1
ATOM 656 C C . PHE A 1 79 ? 11.433 -13.808 1.909 1.00 91.88 79 PHE A C 1
ATOM 658 O O . PHE A 1 79 ? 11.619 -12.787 2.572 1.00 91.88 79 PHE A O 1
ATOM 665 N N . CYS A 1 80 ? 12.197 -14.143 0.875 1.00 90.75 80 CYS A N 1
ATOM 666 C CA . CYS A 1 80 ? 13.237 -13.298 0.315 1.00 90.75 80 CYS A CA 1
ATOM 667 C C . CYS A 1 80 ? 13.116 -13.344 -1.206 1.00 90.75 80 CYS A C 1
ATOM 669 O O . CYS A 1 80 ? 12.993 -14.424 -1.779 1.00 90.75 80 CYS A O 1
ATOM 671 N N . ILE A 1 81 ? 13.153 -12.179 -1.854 1.00 88.94 81 ILE A N 1
ATOM 672 C CA . ILE A 1 81 ? 13.176 -12.076 -3.314 1.00 88.94 81 ILE A CA 1
ATOM 673 C C . ILE A 1 81 ? 14.518 -11.495 -3.731 1.00 88.94 81 ILE A C 1
ATOM 675 O O . ILE A 1 81 ? 14.861 -10.358 -3.396 1.00 88.94 81 ILE A O 1
ATOM 679 N N . GLN A 1 82 ? 15.254 -12.277 -4.512 1.00 90.12 82 GLN A N 1
ATOM 680 C CA . GLN A 1 82 ? 16.444 -11.820 -5.205 1.00 90.12 82 GLN A CA 1
ATOM 681 C C . GLN A 1 82 ? 16.061 -11.466 -6.640 1.00 90.12 82 GLN A C 1
ATOM 683 O O . GLN A 1 82 ? 15.767 -12.337 -7.450 1.00 90.12 82 GLN A O 1
ATOM 688 N N . ALA A 1 83 ? 16.062 -10.172 -6.949 1.00 87.38 83 ALA A N 1
ATOM 689 C CA . ALA A 1 83 ? 15.718 -9.663 -8.270 1.00 87.38 83 ALA A CA 1
ATOM 690 C C . ALA A 1 83 ? 16.726 -8.609 -8.729 1.00 87.38 83 ALA A C 1
ATOM 692 O O . ALA A 1 83 ? 17.290 -7.856 -7.924 1.00 87.38 83 ALA A O 1
ATOM 693 N N . SER A 1 84 ? 16.919 -8.526 -10.042 1.00 85.75 84 SER A N 1
ATOM 694 C CA . SER A 1 84 ? 17.759 -7.521 -10.692 1.00 85.75 84 SER A CA 1
ATOM 695 C C . SER A 1 84 ? 17.239 -6.088 -10.449 1.00 85.75 84 SER A C 1
ATOM 697 O O . SER A 1 84 ? 16.211 -5.828 -9.802 1.00 85.75 84 SER A O 1
ATOM 699 N N . ARG A 1 85 ? 18.021 -5.088 -10.871 1.00 83.12 85 ARG A N 1
ATOM 700 C CA . ARG A 1 85 ? 17.611 -3.675 -10.775 1.00 83.12 85 ARG A CA 1
ATOM 701 C C . ARG A 1 85 ? 16.458 -3.384 -11.738 1.00 83.12 85 ARG A C 1
ATOM 703 O O . ARG A 1 85 ? 16.286 -4.093 -12.716 1.00 83.12 85 ARG A O 1
ATOM 710 N N . SER A 1 86 ? 15.669 -2.353 -11.437 1.00 81.19 86 SER A N 1
ATOM 711 C CA . SER A 1 86 ? 14.609 -1.844 -12.327 1.00 81.19 86 SER A CA 1
ATOM 712 C C . SER A 1 86 ? 13.439 -2.798 -12.630 1.00 81.19 86 SER A C 1
ATOM 714 O O . SER A 1 86 ? 12.768 -2.628 -13.632 1.00 81.19 86 SER A O 1
ATOM 716 N N . HIS A 1 87 ? 13.154 -3.762 -11.749 1.00 84.00 87 HIS A N 1
ATOM 717 C CA . HIS A 1 87 ? 12.002 -4.679 -11.867 1.00 84.00 87 HIS A CA 1
ATOM 718 C C . HIS A 1 87 ? 10.897 -4.363 -10.846 1.00 84.00 87 HIS A C 1
ATOM 720 O O . HIS A 1 87 ? 10.304 -5.267 -10.278 1.00 84.00 87 HIS A O 1
ATOM 726 N N . LEU A 1 88 ? 10.726 -3.087 -10.477 1.00 87.75 88 LEU A N 1
ATOM 727 C CA . LEU A 1 88 ? 9.655 -2.613 -9.579 1.00 87.75 88 LEU A CA 1
ATOM 728 C C . LEU A 1 88 ? 9.492 -3.371 -8.240 1.00 87.75 88 LEU A C 1
ATOM 730 O O . LEU A 1 88 ? 8.468 -3.254 -7.577 1.00 87.75 88 LEU A O 1
ATOM 734 N N . LYS A 1 89 ? 10.524 -4.087 -7.769 1.00 90.69 89 LYS A N 1
ATOM 735 C CA . LYS A 1 89 ? 10.490 -4.844 -6.502 1.00 90.69 89 LYS A CA 1
ATOM 736 C C . LYS A 1 89 ? 10.092 -3.997 -5.294 1.00 90.69 89 LYS A C 1
ATOM 738 O O . LYS A 1 89 ? 9.369 -4.466 -4.424 1.00 90.69 89 LYS A O 1
ATOM 743 N N . THR A 1 90 ? 10.536 -2.742 -5.248 1.00 91.81 90 THR A N 1
ATOM 744 C CA . THR A 1 90 ? 10.155 -1.802 -4.188 1.00 91.81 90 THR A CA 1
ATOM 745 C C . THR A 1 90 ? 8.669 -1.476 -4.259 1.00 91.81 90 THR A C 1
ATOM 747 O O . THR A 1 90 ? 8.011 -1.460 -3.229 1.00 91.81 90 THR A O 1
ATOM 750 N N . THR A 1 91 ? 8.137 -1.281 -5.463 1.00 93.00 91 THR A N 1
ATOM 751 C CA . THR A 1 91 ? 6.722 -0.992 -5.695 1.00 93.00 91 THR A CA 1
ATOM 752 C C . THR A 1 91 ? 5.849 -2.182 -5.343 1.00 93.00 91 THR A C 1
ATOM 754 O O . THR A 1 91 ? 4.918 -2.042 -4.563 1.00 93.00 91 THR A O 1
ATOM 757 N N . VAL A 1 92 ? 6.184 -3.376 -5.828 1.00 94.12 92 VAL A N 1
ATOM 758 C CA . VAL A 1 92 ? 5.383 -4.583 -5.588 1.00 94.12 92 VAL A CA 1
ATOM 759 C C . VAL A 1 92 ? 5.489 -5.040 -4.132 1.00 94.12 92 VAL A C 1
ATOM 761 O O . VAL A 1 92 ? 4.488 -5.146 -3.433 1.00 94.12 92 VAL A O 1
ATOM 764 N N . ILE A 1 93 ? 6.706 -5.280 -3.643 1.00 94.50 93 ILE A N 1
ATOM 765 C CA . ILE A 1 93 ? 6.935 -5.923 -2.340 1.00 94.50 93 ILE A CA 1
ATOM 766 C C . ILE A 1 93 ? 7.147 -4.906 -1.225 1.00 94.50 93 ILE A C 1
ATOM 768 O O . ILE A 1 93 ? 6.684 -5.105 -0.109 1.00 94.50 93 ILE A O 1
ATOM 772 N N . GLY A 1 94 ? 7.848 -3.809 -1.500 1.00 93.00 94 GLY A N 1
ATOM 773 C CA . GLY A 1 94 ? 8.082 -2.771 -0.495 1.00 93.00 94 GLY A CA 1
ATOM 774 C C . GLY A 1 94 ? 6.852 -1.902 -0.220 1.00 93.00 94 GLY A C 1
ATOM 775 O O . GLY A 1 94 ? 6.722 -1.363 0.871 1.00 93.00 94 GLY A O 1
ATOM 776 N N . GLN A 1 95 ? 5.944 -1.740 -1.179 1.00 95.19 95 GLN A N 1
ATOM 777 C CA . GLN A 1 95 ? 4.812 -0.818 -1.047 1.00 95.19 95 GLN A CA 1
ATOM 778 C C . GLN A 1 95 ? 3.485 -1.562 -1.198 1.00 95.19 95 GLN A C 1
ATOM 780 O O . GLN A 1 95 ? 2.667 -1.521 -0.281 1.00 95.19 95 GLN A O 1
ATOM 785 N N . GLY A 1 96 ? 3.314 -2.322 -2.280 1.00 96.31 96 GLY A N 1
ATOM 786 C CA . GLY A 1 96 ? 2.101 -3.092 -2.548 1.00 96.31 96 GLY A CA 1
ATOM 787 C C . GLY A 1 96 ? 1.793 -4.122 -1.464 1.00 96.31 96 GLY A C 1
ATOM 788 O O . GLY A 1 96 ? 0.659 -4.188 -1.004 1.00 96.31 96 GLY A O 1
ATOM 789 N N . PHE A 1 97 ? 2.789 -4.884 -0.998 1.00 96.19 97 PHE A N 1
ATOM 790 C CA . PHE A 1 97 ? 2.555 -5.915 0.019 1.00 96.19 97 PHE A CA 1
ATOM 791 C C . PHE A 1 97 ? 2.149 -5.335 1.385 1.00 96.19 97 PHE A C 1
ATOM 793 O O . PHE A 1 97 ? 1.113 -5.749 1.903 1.00 96.19 97 PHE A O 1
ATOM 800 N N . PRO A 1 98 ? 2.853 -4.337 1.965 1.00 95.62 98 PRO A N 1
ATOM 801 C CA . PRO A 1 98 ? 2.357 -3.665 3.160 1.00 95.62 98 PRO A CA 1
ATOM 802 C C . PRO A 1 98 ? 0.972 -3.055 2.962 1.00 95.62 98 PRO A C 1
ATOM 804 O O . PRO A 1 98 ? 0.146 -3.179 3.856 1.00 95.62 98 PRO A O 1
ATOM 807 N N . PHE A 1 99 ? 0.690 -2.428 1.814 1.00 97.00 99 PHE A N 1
ATOM 808 C CA . PHE A 1 99 ? -0.641 -1.881 1.542 1.00 97.00 99 PHE A CA 1
ATOM 809 C C . PHE A 1 99 ? -1.708 -2.981 1.579 1.00 97.00 99 PHE A C 1
ATOM 811 O O . PHE A 1 99 ? -2.719 -2.843 2.258 1.00 97.00 99 PHE A O 1
ATOM 818 N N . TRP A 1 100 ? -1.454 -4.109 0.925 1.00 96.69 100 TRP A N 1
ATOM 819 C CA . TRP A 1 100 ? -2.363 -5.247 0.936 1.00 96.69 100 TRP A CA 1
ATOM 820 C C . TRP A 1 100 ? -2.630 -5.773 2.355 1.00 96.69 100 TRP A C 1
ATOM 822 O O . TRP A 1 100 ? -3.784 -5.987 2.719 1.00 96.69 100 TRP A O 1
ATOM 832 N N . LEU A 1 101 ? -1.593 -5.883 3.196 1.00 94.31 101 LEU A N 1
ATOM 833 C CA . LEU A 1 101 ? -1.755 -6.253 4.607 1.00 94.31 101 LEU A CA 1
ATOM 834 C C . LEU A 1 101 ? -2.624 -5.244 5.374 1.00 94.31 101 LEU A C 1
ATOM 836 O O . LEU A 1 101 ? -3.501 -5.643 6.133 1.00 94.31 101 LEU A O 1
ATOM 840 N N . MET A 1 102 ? -2.417 -3.943 5.151 1.00 94.38 102 MET A N 1
ATOM 841 C CA . MET A 1 102 ? -3.236 -2.882 5.753 1.00 94.38 102 MET A CA 1
ATOM 842 C C . MET A 1 102 ? -4.693 -2.948 5.288 1.00 94.38 102 MET A C 1
ATOM 844 O O . MET A 1 102 ? -5.606 -2.726 6.077 1.00 94.38 102 MET A O 1
ATOM 848 N N . ALA A 1 103 ? -4.917 -3.269 4.014 1.00 92.38 103 ALA A N 1
ATOM 849 C CA . ALA A 1 103 ? -6.248 -3.396 3.434 1.00 92.38 103 ALA A CA 1
ATOM 850 C C . ALA A 1 103 ? -7.036 -4.593 3.996 1.00 92.38 103 ALA A C 1
ATOM 852 O O . ALA A 1 103 ? -8.269 -4.573 3.979 1.00 92.38 103 ALA A O 1
ATOM 853 N N . GLY A 1 104 ? -6.329 -5.615 4.490 1.00 90.56 104 GLY A N 1
ATOM 854 C CA . GLY A 1 104 ? -6.895 -6.809 5.118 1.00 90.56 104 GLY A CA 1
ATOM 855 C C . GLY A 1 104 ? -7.194 -6.685 6.615 1.00 90.56 104 GLY A C 1
ATOM 856 O O . GLY A 1 104 ? -7.698 -7.650 7.190 1.00 90.56 104 GLY A O 1
ATOM 857 N N . VAL A 1 105 ? -6.898 -5.540 7.245 1.00 91.31 105 VAL A N 1
ATOM 858 C CA . VAL A 1 105 ? -7.182 -5.304 8.670 1.00 91.31 105 VAL A CA 1
ATOM 859 C C . VAL A 1 105 ? -8.681 -5.416 8.934 1.00 91.31 105 VAL A C 1
ATOM 861 O O . VAL A 1 105 ? -9.502 -4.859 8.199 1.00 91.31 105 VAL A O 1
ATOM 864 N N . LYS A 1 106 ? -9.030 -6.164 9.981 1.00 86.75 106 LYS A N 1
ATOM 865 C CA . LYS A 1 106 ? -10.412 -6.418 10.386 1.00 86.75 106 LYS A CA 1
ATOM 866 C C . LYS A 1 106 ? -10.936 -5.334 11.318 1.00 86.75 106 LYS A C 1
ATOM 868 O O . LYS A 1 106 ? -10.197 -4.495 11.830 1.00 86.75 106 LYS A O 1
ATOM 873 N N . ASP A 1 107 ? -12.236 -5.398 11.570 1.00 85.31 107 ASP A N 1
ATOM 874 C CA . ASP A 1 107 ? -12.857 -4.557 12.580 1.00 85.31 107 ASP A CA 1
ATOM 875 C C . ASP A 1 107 ? -12.164 -4.677 13.946 1.00 85.31 107 ASP A C 1
ATOM 877 O O . ASP A 1 107 ? -11.844 -5.779 14.400 1.00 85.31 107 ASP A O 1
ATOM 881 N N . GLY A 1 108 ? -11.946 -3.531 14.592 1.00 84.81 108 GLY A N 1
ATOM 882 C CA . GLY A 1 108 ? -11.349 -3.423 15.919 1.00 84.81 108 GLY A CA 1
ATOM 883 C C . GLY A 1 108 ? -9.875 -3.826 15.977 1.00 84.81 108 GLY A C 1
ATOM 884 O O . GLY A 1 108 ? -9.266 -3.761 17.046 1.00 84.81 108 GLY A O 1
ATOM 885 N N . GLU A 1 109 ? -9.284 -4.231 14.852 1.00 92.00 109 GLU A N 1
ATOM 886 C CA . GLU A 1 109 ? -7.898 -4.657 14.788 1.00 92.00 109 GLU A CA 1
ATOM 887 C C . GLU A 1 109 ? -6.958 -3.446 14.741 1.00 92.00 109 GLU A C 1
ATOM 889 O O . GLU A 1 109 ? -7.217 -2.422 14.098 1.00 92.00 109 GLU A O 1
ATOM 894 N N . TYR A 1 110 ? -5.837 -3.580 15.448 1.00 93.19 110 TYR A N 1
ATOM 895 C CA . TYR A 1 110 ? -4.742 -2.625 15.434 1.00 93.19 110 TYR A CA 1
ATOM 896 C C . TYR A 1 110 ? -3.504 -3.286 14.833 1.00 93.19 110 TYR A C 1
ATOM 898 O O . TYR A 1 110 ? -2.901 -4.166 15.446 1.00 93.19 110 TYR A O 1
ATOM 906 N N . LEU A 1 111 ? -3.115 -2.838 13.641 1.00 93.12 111 LEU A N 1
ATOM 907 C CA . LEU A 1 111 ? -1.905 -3.281 12.960 1.00 93.12 111 LEU A CA 1
ATOM 908 C C . LEU A 1 111 ? -0.779 -2.276 13.224 1.00 93.12 111 LEU A C 1
ATOM 910 O O . LEU A 1 111 ? -0.804 -1.160 12.702 1.00 93.12 111 LEU A O 1
ATOM 914 N N . ASP A 1 112 ? 0.218 -2.667 14.023 1.00 93.00 112 ASP A N 1
ATOM 915 C CA . ASP A 1 112 ? 1.469 -1.916 14.200 1.00 93.00 112 ASP A CA 1
ATOM 916 C C . ASP A 1 112 ? 2.572 -2.549 13.353 1.00 93.00 112 ASP A C 1
ATOM 918 O O . ASP A 1 112 ? 2.931 -3.713 13.518 1.00 93.00 112 ASP A O 1
ATOM 922 N N . GLY A 1 113 ? 3.113 -1.776 12.422 1.00 92.31 113 GLY A N 1
ATOM 923 C CA . GLY A 1 113 ? 4.114 -2.216 11.468 1.00 92.31 113 GLY A CA 1
ATOM 924 C C . GLY A 1 113 ? 5.412 -1.420 11.567 1.00 92.31 113 GLY A C 1
ATOM 925 O O . GLY A 1 113 ? 5.444 -0.214 11.846 1.00 92.31 113 GLY A O 1
ATOM 926 N N . LEU A 1 114 ? 6.514 -2.089 11.229 1.00 90.94 114 LEU A N 1
ATOM 927 C CA . LEU A 1 114 ? 7.828 -1.472 11.074 1.00 90.94 114 LEU A CA 1
ATOM 928 C C . LEU A 1 114 ? 8.381 -1.761 9.677 1.00 90.94 114 LEU A C 1
ATOM 930 O O . LEU A 1 114 ? 8.650 -2.908 9.332 1.00 90.94 114 LEU A O 1
ATOM 934 N N . TYR A 1 115 ? 8.600 -0.709 8.892 1.00 92.94 115 TYR A N 1
ATOM 935 C CA . TYR A 1 115 ? 9.250 -0.802 7.591 1.00 92.94 115 TYR A CA 1
ATOM 936 C C . TYR A 1 115 ? 10.763 -0.659 7.758 1.00 92.94 115 TYR A C 1
ATOM 938 O O . TYR A 1 115 ? 11.249 0.403 8.163 1.00 92.94 115 TYR A O 1
ATOM 946 N N . LEU A 1 116 ? 11.515 -1.712 7.438 1.00 91.25 116 LEU A N 1
ATOM 947 C CA . LEU A 1 116 ? 12.972 -1.716 7.543 1.00 91.25 116 LEU A CA 1
ATOM 948 C C . LEU A 1 116 ? 13.640 -1.508 6.184 1.00 91.25 116 LEU A C 1
ATOM 950 O O . LEU A 1 116 ? 13.321 -2.171 5.203 1.00 91.25 116 LEU A O 1
ATOM 954 N N . ALA A 1 117 ? 14.627 -0.614 6.151 1.00 91.19 117 ALA A N 1
ATOM 955 C CA . ALA A 1 117 ? 15.508 -0.430 5.000 1.00 91.19 117 ALA A CA 1
ATOM 956 C C . ALA A 1 117 ? 16.977 -0.332 5.431 1.00 91.19 117 ALA A C 1
ATOM 958 O O . ALA A 1 117 ? 17.296 -0.300 6.621 1.00 91.19 117 ALA A O 1
ATOM 959 N N . TYR A 1 118 ? 17.887 -0.238 4.456 1.00 88.00 118 TYR A N 1
ATOM 960 C CA . TYR A 1 118 ? 19.329 -0.105 4.701 1.00 88.00 118 TYR A CA 1
ATOM 961 C C . TYR A 1 118 ? 19.663 1.027 5.689 1.00 88.00 118 TYR A C 1
ATOM 963 O O . TYR A 1 118 ? 20.432 0.841 6.633 1.00 88.00 118 TYR A O 1
ATOM 971 N N . ASN A 1 119 ? 19.036 2.192 5.517 1.00 92.56 119 ASN A N 1
ATOM 972 C CA . ASN A 1 119 ? 19.170 3.323 6.425 1.00 92.56 119 ASN A CA 1
ATOM 973 C C . ASN A 1 119 ? 17.800 3.954 6.728 1.00 92.56 119 ASN A C 1
ATOM 975 O O . ASN A 1 119 ? 16.800 3.674 6.066 1.00 92.56 119 ASN A O 1
ATOM 979 N N . GLY A 1 120 ? 17.754 4.794 7.765 1.00 91.19 120 GLY A N 1
ATOM 980 C CA . GLY A 1 120 ? 16.504 5.403 8.224 1.00 91.19 120 GLY A CA 1
ATOM 981 C C . GLY A 1 120 ? 15.905 6.421 7.251 1.00 91.19 120 GLY A C 1
ATOM 982 O O . GLY A 1 120 ? 14.688 6.561 7.234 1.00 91.19 120 GLY A O 1
ATOM 983 N N . ALA A 1 121 ? 16.722 7.105 6.445 1.00 93.62 121 ALA A N 1
ATOM 984 C CA . ALA A 1 121 ? 16.235 8.068 5.456 1.00 93.62 121 ALA A CA 1
ATOM 985 C C . ALA A 1 121 ? 15.475 7.354 4.331 1.00 93.62 121 ALA A C 1
ATOM 987 O O . ALA A 1 121 ? 14.325 7.684 4.067 1.00 93.62 121 ALA A O 1
ATOM 988 N N . LEU A 1 122 ? 16.065 6.290 3.780 1.00 93.56 122 LEU A N 1
ATOM 989 C CA . LEU A 1 122 ? 15.435 5.444 2.772 1.00 93.56 122 LEU A CA 1
ATOM 990 C C . LEU A 1 122 ? 14.147 4.806 3.304 1.00 93.56 122 LEU A C 1
ATOM 992 O O . LEU A 1 122 ? 13.147 4.768 2.602 1.00 93.56 122 LEU A O 1
ATOM 996 N N . ALA A 1 123 ? 14.132 4.327 4.552 1.00 94.06 123 ALA A N 1
ATOM 997 C CA . ALA A 1 123 ? 12.912 3.767 5.135 1.00 94.06 123 ALA A CA 1
ATOM 998 C C . ALA A 1 123 ? 11.782 4.807 5.235 1.00 94.06 123 ALA A C 1
ATOM 1000 O O . ALA A 1 123 ? 10.630 4.489 4.956 1.00 94.06 123 ALA A O 1
ATOM 1001 N N . LYS A 1 124 ? 12.107 6.048 5.618 1.00 94.56 124 LYS A N 1
ATOM 1002 C CA . LYS A 1 124 ? 11.141 7.153 5.680 1.00 94.56 124 LYS A CA 1
ATOM 1003 C C . LYS A 1 124 ? 10.612 7.531 4.299 1.00 94.56 124 LYS A C 1
ATOM 1005 O O . LYS A 1 124 ? 9.408 7.708 4.172 1.00 94.56 124 LYS A O 1
ATOM 1010 N N . GLU A 1 125 ? 11.486 7.598 3.295 1.00 95.88 125 GLU A N 1
ATOM 1011 C CA . GLU A 1 125 ? 11.112 7.824 1.891 1.00 95.88 125 GLU A CA 1
ATOM 1012 C C . GLU A 1 125 ? 10.102 6.769 1.421 1.00 95.88 125 GLU A C 1
ATOM 1014 O O . GLU A 1 125 ? 9.037 7.117 0.927 1.00 95.88 125 GLU A O 1
ATOM 1019 N N . ARG A 1 126 ? 10.365 5.476 1.671 1.00 95.56 126 ARG A N 1
ATOM 1020 C CA . ARG A 1 126 ? 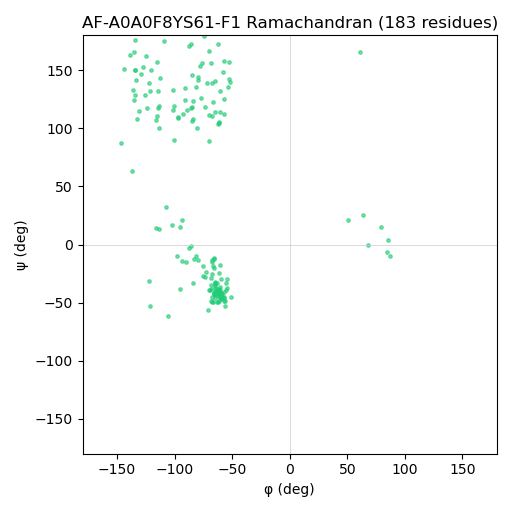9.444 4.400 1.257 1.00 95.56 126 ARG A CA 1
ATOM 1021 C C . ARG A 1 126 ? 8.091 4.450 1.949 1.00 95.56 126 ARG A C 1
ATOM 1023 O O . ARG A 1 126 ? 7.083 4.173 1.304 1.00 95.56 126 ARG A O 1
ATOM 1030 N N . VAL A 1 127 ? 8.059 4.816 3.229 1.00 96.56 127 VAL A N 1
ATOM 1031 C CA . VAL A 1 127 ? 6.795 5.007 3.955 1.00 96.56 127 VAL A CA 1
ATOM 1032 C C . VAL A 1 127 ? 6.038 6.230 3.433 1.00 96.56 127 VAL A C 1
ATOM 1034 O O . VAL A 1 127 ? 4.820 6.156 3.301 1.00 96.56 127 VAL A O 1
ATOM 1037 N N . ALA A 1 128 ? 6.733 7.317 3.090 1.00 96.69 128 ALA A N 1
ATOM 1038 C CA . ALA A 1 128 ? 6.112 8.497 2.491 1.00 96.69 128 ALA A CA 1
ATOM 1039 C C . ALA A 1 128 ? 5.529 8.203 1.100 1.00 96.69 128 ALA A C 1
ATOM 1041 O O . ALA A 1 128 ? 4.386 8.564 0.826 1.00 96.69 128 ALA A O 1
ATOM 1042 N N . ASP A 1 129 ? 6.262 7.473 0.255 1.00 95.88 129 ASP A N 1
ATOM 1043 C CA . ASP A 1 129 ? 5.758 7.001 -1.038 1.00 95.88 129 ASP A CA 1
ATOM 1044 C C . ASP A 1 129 ? 4.490 6.160 -0.873 1.00 95.88 129 ASP A C 1
ATOM 1046 O O . ASP A 1 129 ? 3.488 6.404 -1.537 1.00 95.88 129 ASP A O 1
ATOM 1050 N N . LEU A 1 130 ? 4.513 5.194 0.050 1.00 97.44 130 LEU A N 1
ATOM 1051 C CA . LEU A 1 130 ? 3.364 4.338 0.320 1.00 97.44 130 LEU A CA 1
ATOM 1052 C C . LEU A 1 130 ? 2.154 5.137 0.811 1.00 97.44 130 LEU A C 1
ATOM 1054 O O . LEU A 1 130 ? 1.039 4.919 0.347 1.00 97.44 130 LEU A O 1
ATOM 1058 N N . LYS A 1 131 ? 2.374 6.098 1.709 1.00 97.62 131 LYS A N 1
ATOM 1059 C CA . LYS A 1 131 ? 1.322 6.999 2.179 1.00 97.62 131 LYS A CA 1
ATOM 1060 C C . LYS A 1 131 ? 0.697 7.779 1.023 1.00 97.62 131 LYS A C 1
ATOM 1062 O O . LYS A 1 131 ? -0.525 7.847 0.931 1.00 97.62 131 LYS A O 1
ATOM 1067 N N . ARG A 1 132 ? 1.518 8.315 0.117 1.00 96.25 132 ARG A N 1
ATOM 1068 C CA . ARG A 1 132 ? 1.053 8.991 -1.101 1.00 96.25 132 ARG A CA 1
ATOM 1069 C C . ARG A 1 132 ? 0.231 8.055 -1.987 1.00 96.25 132 ARG A C 1
ATOM 1071 O O . ARG A 1 132 ? -0.820 8.470 -2.462 1.00 96.25 132 ARG A O 1
ATOM 1078 N N . TYR A 1 133 ? 0.654 6.804 -2.165 1.00 96.50 133 TYR A N 1
ATOM 1079 C CA . TYR A 1 133 ? -0.115 5.833 -2.944 1.00 96.50 133 TYR A CA 1
ATOM 1080 C C . TYR A 1 133 ? -1.470 5.513 -2.323 1.00 96.50 133 TYR A C 1
ATOM 1082 O O . TYR A 1 133 ? -2.444 5.425 -3.062 1.00 96.50 133 TYR A O 1
ATOM 1090 N N . ILE A 1 134 ? -1.553 5.377 -0.997 1.00 96.69 134 ILE A N 1
ATOM 1091 C CA . ILE A 1 134 ? -2.825 5.176 -0.287 1.00 96.69 134 ILE A CA 1
ATOM 1092 C C . ILE A 1 134 ? -3.740 6.387 -0.501 1.00 96.69 134 ILE A C 1
ATOM 1094 O O . ILE A 1 134 ? -4.888 6.223 -0.897 1.00 96.69 134 ILE A O 1
ATOM 1098 N N . LEU A 1 135 ? -3.225 7.603 -0.296 1.00 95.25 135 LEU A N 1
ATOM 1099 C CA . LEU A 1 135 ? -4.002 8.840 -0.438 1.00 95.25 135 LEU A CA 1
ATOM 1100 C C . LEU A 1 135 ? -4.473 9.098 -1.877 1.00 95.25 135 LEU A C 1
ATOM 1102 O O . LEU A 1 135 ? -5.541 9.670 -2.073 1.00 95.25 135 LEU A O 1
ATOM 1106 N N . GLY A 1 136 ? -3.687 8.688 -2.875 1.00 94.88 136 GLY A N 1
ATOM 1107 C CA . GLY A 1 136 ? -4.049 8.795 -4.290 1.00 94.88 136 GLY A CA 1
ATOM 1108 C C . GLY A 1 136 ? -4.973 7.682 -4.790 1.00 94.88 136 GLY A C 1
ATOM 1109 O O . GLY A 1 136 ? -5.470 7.773 -5.907 1.00 94.88 136 GLY A O 1
ATOM 1110 N N . ASN A 1 137 ? -5.211 6.631 -4.001 1.00 96.69 137 ASN A N 1
ATOM 1111 C CA . ASN A 1 137 ? -5.991 5.482 -4.444 1.00 96.69 137 ASN A CA 1
ATOM 1112 C 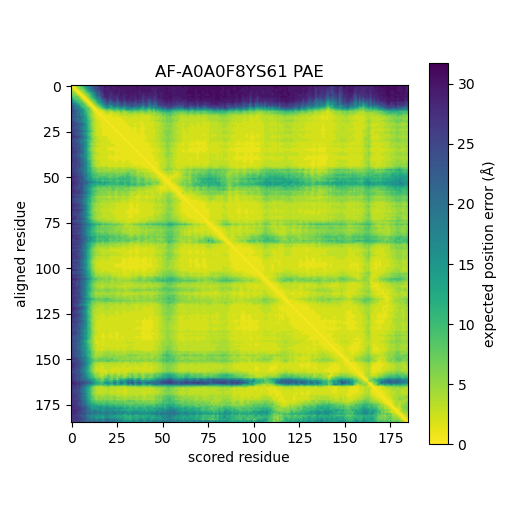C . ASN A 1 137 ? -7.499 5.719 -4.270 1.00 96.69 137 ASN A C 1
ATOM 1114 O O . ASN A 1 137 ? -7.983 5.933 -3.157 1.00 96.69 137 ASN A O 1
ATOM 1118 N N . SER A 1 138 ? -8.268 5.593 -5.353 1.00 95.50 138 SER A N 1
ATOM 1119 C CA . SER A 1 138 ? -9.730 5.763 -5.348 1.00 95.50 138 SER A CA 1
ATOM 1120 C C . SER A 1 138 ? -10.475 4.768 -4.446 1.00 95.50 138 SER A C 1
ATOM 1122 O O . SER A 1 138 ? -11.559 5.083 -3.938 1.00 95.50 138 SER A O 1
ATOM 1124 N N . TYR A 1 139 ? -9.883 3.600 -4.181 1.00 95.31 139 TYR A N 1
ATOM 1125 C CA . TYR A 1 139 ? -10.409 2.617 -3.237 1.00 95.31 139 TYR A CA 1
ATOM 1126 C C . TYR A 1 139 ? -10.196 3.010 -1.772 1.00 95.31 139 TYR A C 1
ATOM 1128 O O . TYR A 1 139 ? -10.907 2.527 -0.901 1.00 95.31 139 TYR A O 1
ATOM 1136 N N . CYS A 1 140 ? -9.283 3.930 -1.467 1.00 94.94 140 CYS A N 1
ATOM 1137 C CA . CYS A 1 140 ? -9.027 4.385 -0.098 1.00 94.94 140 CYS A CA 1
ATOM 1138 C C . CYS A 1 140 ? -9.798 5.656 0.272 1.00 94.94 140 CYS A C 1
ATOM 1140 O O . CYS A 1 140 ? -9.509 6.273 1.291 1.00 94.94 140 CYS A O 1
ATOM 1142 N N . ARG A 1 141 ? -10.812 6.048 -0.508 1.00 93.50 141 ARG A N 1
ATOM 1143 C CA . ARG A 1 141 ? -11.565 7.302 -0.310 1.00 93.50 141 ARG A CA 1
ATOM 1144 C C . ARG A 1 141 ? -12.287 7.441 1.036 1.00 93.50 141 ARG A C 1
ATOM 1146 O O . ARG A 1 141 ? -12.669 8.548 1.398 1.00 93.50 141 ARG A O 1
ATOM 1153 N N . PHE A 1 142 ? -12.490 6.341 1.758 1.00 93.31 142 PHE A N 1
ATOM 1154 C CA . PHE A 1 142 ? -13.065 6.335 3.108 1.00 93.31 142 PHE A CA 1
ATOM 1155 C C . PHE A 1 142 ? -12.002 6.255 4.214 1.00 93.31 142 PHE A C 1
ATOM 1157 O O . PHE A 1 142 ? -12.320 6.453 5.385 1.00 93.31 142 PHE A O 1
ATOM 1164 N N . TRP A 1 143 ? -10.73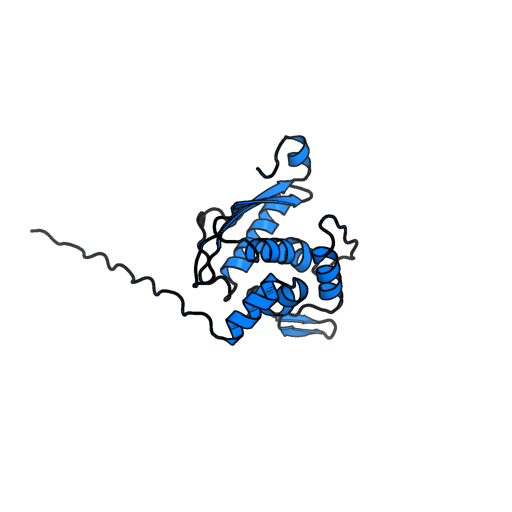7 5.999 3.868 1.00 93.81 143 TRP A N 1
ATOM 1165 C CA . TRP A 1 143 ? -9.657 5.920 4.844 1.00 93.81 143 TRP A CA 1
ATOM 1166 C C . TRP A 1 143 ? -9.339 7.311 5.378 1.00 93.81 143 TRP A C 1
ATOM 1168 O O . TRP A 1 143 ? -9.263 8.286 4.629 1.00 93.81 143 TRP A O 1
ATOM 1178 N N . LYS A 1 144 ? -9.094 7.403 6.685 1.00 93.88 144 LYS A N 1
ATOM 1179 C CA . LYS A 1 144 ? -8.793 8.674 7.345 1.00 93.88 144 LYS A CA 1
ATOM 1180 C C . LYS A 1 144 ? -7.374 8.687 7.885 1.00 93.88 144 LYS A C 1
ATOM 1182 O O . LYS A 1 144 ? -7.041 7.922 8.787 1.00 93.88 144 LYS A O 1
ATOM 1187 N N . ASP A 1 145 ? -6.562 9.602 7.367 1.00 95.44 145 ASP A N 1
ATOM 1188 C CA . ASP A 1 145 ? -5.225 9.877 7.887 1.00 95.44 145 ASP A CA 1
ATOM 1189 C C . ASP A 1 145 ? -5.319 10.638 9.214 1.00 95.44 145 ASP A C 1
ATOM 1191 O O . ASP A 1 145 ? -5.837 11.754 9.286 1.00 95.44 145 ASP A O 1
ATOM 1195 N N . LEU A 1 146 ? -4.812 10.034 10.284 1.00 95.00 146 LEU A N 1
ATOM 1196 C CA . LEU A 1 146 ? -4.768 10.635 11.614 1.00 95.00 146 LEU A CA 1
ATOM 1197 C C . LEU A 1 146 ? -3.557 11.556 11.802 1.00 95.00 146 LEU A C 1
ATOM 1199 O O . LEU A 1 146 ? -3.494 12.291 12.790 1.00 95.00 146 LEU A O 1
ATOM 1203 N N . LYS A 1 147 ? -2.580 11.518 10.888 1.00 94.25 147 LYS A N 1
ATOM 1204 C CA . LYS A 1 147 ? -1.362 12.337 10.934 1.00 94.25 147 LYS A CA 1
ATOM 1205 C C . LYS A 1 147 ? -1.011 12.914 9.556 1.00 94.25 147 LYS A C 1
ATOM 1207 O O . LYS A 1 147 ? 0.082 12.640 9.052 1.00 94.25 147 LYS A O 1
ATOM 1212 N N . PRO A 1 148 ? -1.863 13.775 8.972 1.00 93.06 148 PRO A N 1
ATOM 1213 C CA . PRO A 1 148 ? -1.636 14.348 7.641 1.00 93.06 148 PRO A CA 1
ATOM 1214 C C . PRO A 1 148 ? -0.336 15.151 7.525 1.00 93.06 148 PRO A C 1
ATOM 1216 O O . PRO A 1 148 ? 0.286 15.168 6.471 1.00 93.06 148 PRO A O 1
ATOM 1219 N N . THR A 1 149 ? 0.136 15.761 8.615 1.00 92.69 149 THR A N 1
ATOM 1220 C CA . THR A 1 149 ? 1.388 16.537 8.632 1.00 92.69 149 THR A CA 1
ATOM 1221 C C . THR A 1 149 ? 2.652 15.678 8.732 1.00 92.69 149 THR A C 1
ATOM 1223 O O . THR A 1 149 ? 3.754 16.182 8.528 1.00 92.69 149 THR A O 1
ATOM 1226 N N . ALA A 1 150 ? 2.530 14.387 9.060 1.00 92.75 150 ALA A N 1
ATOM 1227 C CA . ALA A 1 150 ? 3.661 13.472 9.162 1.00 92.75 150 ALA A CA 1
ATOM 1228 C C . ALA A 1 150 ? 3.760 12.615 7.895 1.00 92.75 150 ALA A C 1
ATOM 1230 O O . ALA A 1 150 ? 3.194 11.526 7.820 1.00 92.75 150 ALA A O 1
ATOM 1231 N N . GLU A 1 151 ? 4.508 13.094 6.903 1.00 89.25 151 GLU A N 1
ATOM 1232 C CA . GLU A 1 151 ? 4.630 12.435 5.593 1.00 89.25 151 GLU A CA 1
ATOM 1233 C C . GLU A 1 151 ? 5.234 11.027 5.690 1.00 89.25 151 GLU A C 1
ATOM 1235 O O . GLU A 1 151 ? 4.779 10.101 5.032 1.00 89.25 151 GLU A O 1
ATOM 1240 N N . SER A 1 152 ? 6.221 10.823 6.568 1.00 90.12 152 SER A N 1
ATOM 1241 C CA . SER A 1 152 ? 6.919 9.537 6.712 1.00 90.12 152 SER A CA 1
ATOM 1242 C C . SER A 1 152 ? 6.328 8.619 7.793 1.00 90.12 152 SER A C 1
ATOM 1244 O O . SER A 1 152 ? 7.050 7.787 8.357 1.00 90.12 152 SER A O 1
ATOM 1246 N N . ILE A 1 153 ? 5.064 8.828 8.174 1.00 93.12 153 ILE A N 1
ATOM 1247 C CA . ILE A 1 153 ? 4.336 8.000 9.142 1.00 93.12 153 ILE A CA 1
ATOM 1248 C C . ILE A 1 153 ? 2.938 7.725 8.595 1.00 93.12 153 ILE A C 1
ATOM 1250 O O . ILE A 1 153 ? 2.161 8.641 8.328 1.00 93.12 153 ILE A O 1
ATOM 1254 N N . ILE A 1 154 ? 2.608 6.445 8.498 1.00 96.38 154 ILE A N 1
ATOM 1255 C CA . ILE A 1 154 ? 1.257 5.971 8.208 1.00 96.38 154 ILE A CA 1
ATOM 1256 C C . ILE A 1 154 ? 0.564 5.774 9.558 1.00 96.38 154 ILE A C 1
ATOM 1258 O O . ILE A 1 154 ? 1.101 5.094 10.433 1.00 96.38 154 ILE A O 1
ATOM 1262 N N . ASP A 1 155 ? -0.579 6.429 9.741 1.00 96.38 155 ASP A N 1
ATOM 1263 C CA . ASP A 1 155 ? -1.487 6.279 10.884 1.00 96.38 155 ASP A CA 1
ATOM 1264 C C . ASP A 1 155 ? -2.902 6.484 10.334 1.00 96.38 155 ASP A C 1
ATOM 1266 O O . ASP A 1 155 ? -3.375 7.615 10.254 1.00 96.38 155 ASP A O 1
ATOM 1270 N N . PHE A 1 156 ? -3.518 5.411 9.841 1.00 95.81 156 PHE A N 1
ATOM 1271 C CA . PHE A 1 156 ? -4.826 5.461 9.191 1.00 95.81 156 PHE A CA 1
ATOM 1272 C C . PHE A 1 156 ? -5.878 4.737 10.015 1.00 95.81 156 PHE A C 1
ATOM 1274 O O . PHE A 1 156 ? -5.629 3.680 10.596 1.00 95.81 156 PHE A O 1
ATOM 1281 N N . LEU A 1 157 ? -7.077 5.300 9.990 1.00 94.19 157 LEU A N 1
ATOM 1282 C CA . LEU A 1 157 ? -8.308 4.551 10.167 1.00 94.19 157 LEU A CA 1
ATOM 1283 C C . LEU A 1 157 ? -8.704 3.973 8.806 1.00 94.19 157 LEU A C 1
ATOM 1285 O O . LEU A 1 157 ? -8.907 4.725 7.851 1.00 94.19 157 LEU A O 1
ATOM 1289 N N . VAL A 1 158 ? -8.756 2.649 8.727 1.00 92.31 158 VAL A N 1
ATOM 1290 C CA . VAL A 1 158 ? -9.100 1.873 7.535 1.00 92.31 158 VAL A CA 1
ATOM 1291 C C . VAL A 1 158 ? -10.595 1.587 7.573 1.00 92.31 158 VAL A C 1
ATOM 1293 O O . VAL A 1 158 ? -11.065 0.854 8.439 1.00 92.31 158 VAL A O 1
ATOM 1296 N N . ASP A 1 159 ? -11.324 2.184 6.636 1.00 90.06 159 ASP A N 1
ATOM 1297 C CA . ASP A 1 159 ? -12.773 2.050 6.478 1.00 90.06 159 ASP A CA 1
ATOM 1298 C C . ASP A 1 159 ? -13.092 1.800 5.000 1.00 90.06 159 ASP A C 1
ATOM 1300 O O . ASP A 1 159 ? -12.462 2.382 4.114 1.00 90.06 159 ASP A O 1
ATOM 1304 N N . TRP A 1 160 ? -14.064 0.934 4.733 1.00 83.56 160 TRP A N 1
ATOM 1305 C CA . TRP A 1 160 ? -14.553 0.623 3.391 1.00 83.56 160 TRP A CA 1
ATOM 1306 C C . TRP A 1 160 ? -16.001 1.092 3.170 1.00 83.56 160 TRP A C 1
ATOM 1308 O O . TRP A 1 160 ? -16.621 0.745 2.171 1.00 83.56 160 TRP A O 1
ATOM 1318 N N . GLY A 1 161 ? -16.535 1.936 4.054 1.00 78.38 161 GLY A N 1
ATOM 1319 C CA . GLY A 1 161 ? -17.843 2.576 3.907 1.00 78.38 161 GLY A CA 1
ATOM 1320 C C . GLY A 1 161 ? -19.027 1.728 4.379 1.00 78.38 161 GLY A C 1
ATOM 1321 O O . GLY A 1 161 ? -20.148 2.231 4.431 1.00 78.38 161 GLY A O 1
ATOM 1322 N N . ASP A 1 162 ? -18.791 0.474 4.752 1.00 71.81 162 ASP A N 1
ATOM 1323 C CA . ASP A 1 162 ? -19.716 -0.408 5.467 1.00 71.81 162 ASP A CA 1
ATOM 1324 C C . ASP A 1 162 ? -19.515 -0.355 6.989 1.00 71.81 162 ASP A C 1
ATOM 1326 O O . ASP A 1 162 ? -20.384 -0.785 7.752 1.00 71.81 162 ASP A O 1
ATOM 1330 N N . GLY A 1 163 ? -18.387 0.212 7.430 1.00 69.81 163 GLY A N 1
ATOM 1331 C CA . GLY A 1 163 ? -17.866 -0.008 8.767 1.00 69.81 163 GLY A CA 1
ATOM 1332 C C . GLY A 1 163 ? -17.551 -1.493 9.018 1.00 69.81 163 GLY A C 1
ATOM 1333 O O . GLY A 1 163 ? -17.998 -2.380 8.293 1.00 69.81 163 GLY A O 1
ATOM 1334 N N . PRO A 1 164 ? -16.811 -1.811 10.082 1.00 60.75 164 PRO A N 1
ATOM 1335 C CA . PRO A 1 164 ? -16.246 -0.926 11.088 1.00 60.75 164 PRO A CA 1
ATOM 1336 C C . PRO A 1 164 ? -14.708 -0.845 10.945 1.00 60.75 164 PRO A C 1
ATOM 1338 O O . PRO A 1 164 ? -14.112 -1.415 10.032 1.00 60.75 164 PRO A O 1
ATOM 1341 N N . VAL A 1 165 ? -14.081 0.016 11.745 1.00 82.75 165 VAL A N 1
ATOM 1342 C CA . VAL A 1 165 ? -12.835 0.701 11.369 1.00 82.75 165 VAL A CA 1
ATOM 1343 C C . VAL A 1 165 ? -11.614 0.049 12.019 1.00 82.75 165 VAL A C 1
ATOM 1345 O O . VAL A 1 165 ? -11.442 0.116 13.236 1.00 82.75 165 VAL A O 1
ATOM 1348 N N . GLY A 1 166 ? -10.724 -0.513 11.204 1.00 91.81 166 GLY A N 1
ATOM 1349 C CA . GLY A 1 166 ? -9.404 -0.960 11.649 1.00 91.81 166 GLY A CA 1
ATOM 1350 C C . GLY A 1 166 ? -8.437 0.214 11.807 1.00 91.81 166 GLY A C 1
ATOM 1351 O O . GLY A 1 166 ? -8.573 1.236 11.131 1.00 91.81 166 GLY A O 1
ATOM 1352 N N . ARG A 1 167 ? -7.421 0.097 12.668 1.00 94.75 167 ARG A N 1
ATOM 1353 C CA . ARG A 1 167 ? -6.347 1.100 12.754 1.00 94.75 167 ARG A CA 1
ATOM 1354 C C . ARG A 1 167 ? -5.015 0.513 12.325 1.00 94.75 167 ARG A C 1
ATOM 1356 O O . ARG A 1 167 ? -4.582 -0.520 12.819 1.00 94.75 167 ARG A O 1
ATOM 1363 N N . VAL A 1 168 ? -4.319 1.246 11.470 1.00 95.50 168 VAL A N 1
ATOM 1364 C CA . VAL A 1 168 ? -3.011 0.874 10.942 1.00 95.50 168 VAL A CA 1
ATOM 1365 C C . VAL A 1 168 ? -1.989 1.935 11.294 1.00 95.50 168 VAL A C 1
ATOM 1367 O O . VAL A 1 168 ? -2.195 3.115 11.018 1.00 95.50 168 VAL A O 1
ATOM 1370 N N . VAL A 1 169 ? -0.842 1.509 11.814 1.00 95.94 169 VAL A N 1
ATOM 1371 C CA . VAL A 1 169 ? 0.340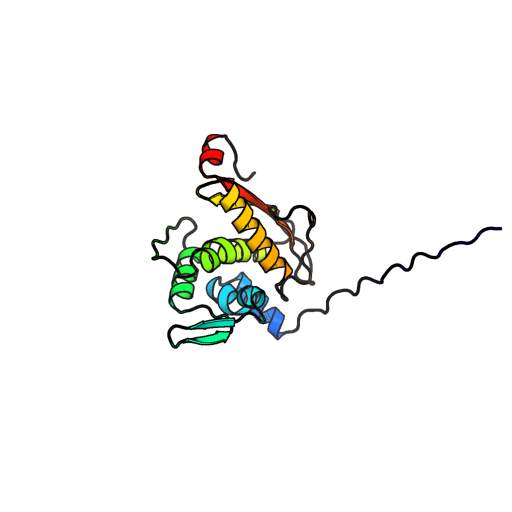 2.346 11.997 1.00 95.94 169 VAL A CA 1
ATOM 1372 C C . VAL A 1 169 ? 1.534 1.687 11.320 1.00 95.94 169 VAL A C 1
ATOM 1374 O O . VAL A 1 169 ? 1.841 0.535 11.591 1.00 95.94 169 VAL A O 1
ATOM 1377 N N . LEU A 1 170 ? 2.260 2.421 10.475 1.00 95.31 170 LEU A N 1
ATOM 1378 C CA . LEU A 1 170 ? 3.515 1.948 9.885 1.00 95.31 170 LEU A CA 1
ATOM 1379 C C . LEU A 1 170 ? 4.587 3.035 9.967 1.00 95.31 170 LEU A C 1
ATOM 1381 O O . LEU A 1 170 ? 4.385 4.188 9.574 1.00 95.31 170 LEU A O 1
ATOM 1385 N N . LYS A 1 171 ? 5.756 2.662 10.498 1.00 93.44 171 LYS A N 1
ATOM 1386 C CA . LYS A 1 171 ? 6.899 3.567 10.694 1.00 93.44 171 LYS A CA 1
ATOM 1387 C C . LYS A 1 171 ? 8.137 3.053 9.972 1.00 93.44 171 LYS A C 1
ATOM 1389 O O . LYS A 1 171 ? 8.464 1.875 10.059 1.00 93.44 171 LYS A O 1
ATOM 1394 N N . GLY A 1 172 ? 8.877 3.959 9.338 1.00 91.81 172 GLY A N 1
ATOM 1395 C CA . GLY A 1 172 ? 10.164 3.649 8.719 1.00 91.81 172 GLY A CA 1
ATOM 1396 C C . GLY A 1 172 ? 11.314 3.638 9.729 1.00 91.81 172 GLY A C 1
ATOM 1397 O O . GLY A 1 172 ? 11.446 4.550 10.557 1.00 91.81 172 GLY A O 1
ATOM 1398 N N . ALA A 1 173 ? 12.183 2.633 9.649 1.00 91.12 173 ALA A N 1
ATOM 1399 C CA . ALA A 1 173 ? 13.427 2.571 10.402 1.00 91.12 173 ALA A CA 1
ATOM 1400 C C . ALA A 1 173 ? 14.570 1.929 9.595 1.00 91.12 173 ALA A C 1
ATOM 1402 O O . ALA A 1 173 ? 14.367 1.095 8.721 1.00 91.12 173 ALA A O 1
ATOM 1403 N N . GLY A 1 174 ? 15.808 2.333 9.890 1.00 89.94 174 GLY A N 1
ATOM 1404 C CA . GLY A 1 174 ? 16.986 1.674 9.325 1.00 89.94 174 GLY A CA 1
ATOM 1405 C C . GLY A 1 174 ? 17.257 0.339 10.017 1.00 89.94 174 GLY A C 1
ATOM 1406 O O . GLY A 1 174 ? 16.917 0.179 11.187 1.00 89.94 174 GLY A O 1
ATOM 1407 N N . ILE A 1 175 ? 17.944 -0.582 9.344 1.00 87.12 175 ILE A N 1
ATOM 1408 C CA . ILE A 1 175 ? 18.208 -1.942 9.844 1.00 87.12 175 ILE A CA 1
ATOM 1409 C C . ILE A 1 175 ? 18.896 -1.971 11.220 1.00 87.12 175 ILE A C 1
ATOM 1411 O O . ILE A 1 175 ? 18.578 -2.801 12.065 1.00 87.12 175 ILE A O 1
ATOM 1415 N N . LYS A 1 176 ? 19.761 -0.989 11.513 1.00 85.75 176 LYS A N 1
ATOM 1416 C CA . LYS A 1 176 ? 20.425 -0.852 12.824 1.00 85.75 176 LYS A CA 1
ATOM 1417 C C . LYS A 1 176 ? 19.470 -0.493 13.974 1.00 85.75 176 LYS A C 1
ATOM 1419 O O . LYS A 1 176 ? 19.882 -0.555 15.127 1.00 85.75 176 LYS A O 1
ATOM 1424 N N . ALA A 1 177 ? 18.233 -0.080 13.693 1.00 81.31 177 ALA A N 1
ATOM 1425 C CA . ALA A 1 177 ? 17.249 0.259 14.720 1.00 81.31 177 ALA A CA 1
ATOM 1426 C C . ALA A 1 177 ? 16.684 -0.981 15.427 1.00 81.31 177 ALA A C 1
ATOM 1428 O O . ALA A 1 177 ? 16.344 -0.882 16.603 1.00 81.31 177 ALA A O 1
ATOM 1429 N N . ALA A 1 178 ? 16.642 -2.135 14.751 1.00 74.44 178 ALA A N 1
ATOM 1430 C CA . ALA A 1 178 ? 16.212 -3.393 15.362 1.00 74.44 178 ALA A CA 1
ATOM 1431 C C . ALA A 1 178 ? 17.134 -3.776 16.533 1.00 74.44 178 ALA A C 1
ATOM 1433 O O . ALA A 1 178 ? 16.665 -4.039 17.633 1.00 74.44 178 ALA A O 1
ATOM 1434 N N . ASN A 1 179 ? 18.453 -3.646 16.350 1.00 74.25 179 ASN A N 1
ATOM 1435 C CA . ASN A 1 179 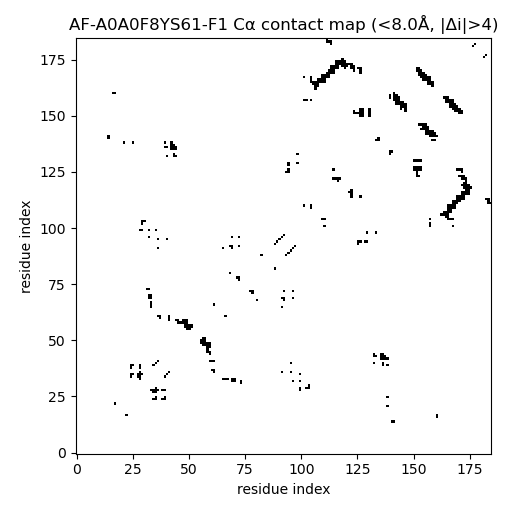? 19.447 -3.877 17.409 1.00 74.25 179 ASN A CA 1
ATOM 1436 C C . ASN A 1 179 ? 19.372 -2.856 18.563 1.00 74.25 179 ASN A C 1
ATOM 1438 O O . ASN A 1 179 ? 20.026 -3.036 19.583 1.00 74.25 179 ASN A O 1
ATOM 1442 N N . ARG A 1 180 ? 18.612 -1.764 18.401 1.00 77.25 180 ARG A N 1
ATOM 1443 C CA . ARG A 1 180 ? 18.394 -0.720 19.417 1.00 77.25 180 ARG A CA 1
ATOM 1444 C C . ARG A 1 180 ? 17.031 -0.859 20.107 1.00 77.25 180 ARG A C 1
ATOM 1446 O O . ARG A 1 180 ? 16.559 0.105 20.700 1.00 77.25 180 ARG A O 1
ATOM 1453 N N . GLY A 1 181 ? 16.384 -2.020 19.987 1.00 73.75 181 GLY A N 1
ATOM 1454 C CA . GLY A 1 181 ? 15.112 -2.318 20.647 1.00 73.75 181 GLY A CA 1
ATOM 1455 C C . GLY A 1 181 ? 13.883 -1.721 19.960 1.00 73.75 181 GLY A C 1
ATOM 1456 O O . GLY A 1 181 ? 12.818 -1.646 20.569 1.00 73.75 181 GLY A O 1
ATOM 1457 N N . ARG A 1 182 ? 13.996 -1.259 18.704 1.00 75.00 182 ARG A N 1
ATOM 1458 C CA . ARG A 1 182 ? 12.831 -0.769 17.958 1.00 75.00 182 ARG A CA 1
ATOM 1459 C C . ARG A 1 182 ? 12.119 -1.941 17.288 1.00 75.00 182 ARG A C 1
ATOM 1461 O O . ARG A 1 182 ? 12.586 -2.439 16.266 1.00 75.00 182 ARG A O 1
ATOM 1468 N N . HIS A 1 183 ? 10.970 -2.311 17.839 1.00 72.56 183 HIS A N 1
ATOM 1469 C CA . HIS A 1 183 ? 10.106 -3.378 17.341 1.00 72.56 183 HIS A CA 1
ATOM 1470 C C . HIS A 1 183 ? 8.671 -2.852 17.160 1.00 72.56 183 HIS A C 1
ATOM 1472 O O . HIS A 1 183 ? 8.307 -1.876 17.830 1.00 72.56 183 HIS A O 1
ATOM 1478 N N . PRO A 1 184 ? 7.877 -3.435 16.243 1.00 65.69 184 PRO A N 1
ATOM 1479 C CA . PRO A 1 184 ? 6.421 -3.313 16.308 1.00 65.69 184 PRO A CA 1
ATOM 1480 C C . PRO A 1 184 ? 5.933 -3.724 17.705 1.00 65.69 184 PRO A C 1
ATOM 1482 O O . PRO A 1 184 ? 6.547 -4.608 18.310 1.00 65.69 184 PRO A O 1
ATOM 1485 N N . LYS A 1 185 ? 4.915 -3.041 18.236 1.00 60.88 185 LYS A N 1
ATOM 1486 C CA . LYS A 1 185 ? 4.351 -3.368 19.551 1.00 60.88 185 LYS A CA 1
ATOM 1487 C C . LYS A 1 185 ? 3.430 -4.575 19.504 1.00 60.88 185 LYS A C 1
ATOM 1489 O O . LYS A 1 185 ? 2.758 -4.750 18.467 1.00 60.88 185 LYS A O 1
#

Solvent-accessible surface area (backbone atoms only — not comparable to full-atom values): 10794 Å² total; per-residue (Å²): 137,87,78,84,80,79,77,82,76,74,78,79,76,75,73,80,78,78,51,75,68,54,46,52,47,52,58,47,21,54,74,31,55,39,50,17,46,71,65,52,57,42,40,39,41,69,92,44,66,43,70,50,98,86,67,47,79,39,71,68,77,82,53,73,70,54,39,54,51,27,53,52,54,71,79,32,98,77,78,83,86,91,74,73,84,94,66,55,56,57,55,52,57,67,30,43,44,58,48,47,57,60,67,52,54,46,64,80,36,75,48,57,43,67,43,74,28,90,40,44,67,62,12,23,51,52,35,26,52,38,43,50,35,49,74,53,16,76,84,39,66,58,42,42,71,78,42,79,88,42,57,42,43,44,37,32,39,44,32,83,82,78,66,60,56,11,38,38,35,39,38,37,31,18,54,73,40,50,84,70,74,58,68,59,118